Protein AF-A0A9P7DKE6-F1 (afdb_monomer_lite)

InterPro domains:
  IPR003660 HAMP domain [PF00672] (15-65)
  IPR003660 HAMP domain [PF00672] (108-159)
  IPR003660 HAMP domain [PS50885] (17-70)
  IPR003660 HAMP domain [PS50885] (110-162)
  IPR003660 HAMP domain [SM00304] (17-70)
  IPR003660 HAMP domain [SM00304] (110-162)
  IPR003661 Signal transduction histidine kinase, dimerisation/phosphoacceptor domain [PF00512] (177-206)
  IPR003661 Signal transduction histidine kinase, dimerisation/phosphoacceptor domain [cd00082] (175-207)
  IPR036097 Signal transduction histidine kinase, dimerisation/phosphoacceptor domain superfamily [SSF47384] (165-206)

Organism: NCBI:txid116603

Radius of gyration: 46.86 Å; chains: 1; bounding box: 131×23×133 Å

Structure (mmCIF, N/CA/C/O backbone):
data_AF-A0A9P7DKE6-F1
#
_entry.id   AF-A0A9P7DKE6-F1
#
loop_
_atom_site.group_PDB
_atom_site.id
_atom_site.type_symbol
_atom_site.label_atom_id
_atom_site.label_alt_id
_atom_site.label_comp_id
_atom_site.label_asym_id
_atom_site.label_entity_id
_atom_site.label_seq_id
_atom_site.pdbx_PDB_ins_code
_atom_site.Cartn_x
_atom_site.Cartn_y
_atom_site.Cartn_z
_atom_site.occupancy
_atom_site.B_iso_or_equiv
_atom_site.auth_seq_id
_atom_site.auth_comp_id
_atom_site.auth_asym_id
_atom_site.auth_atom_id
_atom_site.pdbx_PDB_model_num
ATOM 1 N N . ILE A 1 1 ? 37.441 4.833 -60.218 1.00 53.75 1 ILE A N 1
ATOM 2 C CA . ILE A 1 1 ? 38.286 4.138 -59.219 1.00 53.75 1 ILE A CA 1
ATOM 3 C C . ILE A 1 1 ? 37.715 2.730 -59.089 1.00 53.75 1 ILE A C 1
ATOM 5 O O . ILE A 1 1 ? 36.661 2.576 -58.491 1.00 53.75 1 ILE A O 1
ATOM 9 N N . GLY A 1 2 ? 38.286 1.755 -59.796 1.00 59.47 2 GLY A N 1
ATOM 10 C CA . GLY A 1 2 ? 37.852 0.351 -59.767 1.00 59.47 2 GLY A CA 1
ATOM 11 C C . GLY A 1 2 ? 38.945 -0.517 -59.146 1.00 59.47 2 GLY A C 1
ATOM 12 O O . GLY A 1 2 ? 40.118 -0.166 -59.255 1.00 59.47 2 GLY A O 1
ATOM 13 N N . GLY A 1 3 ? 38.562 -1.603 -58.475 1.00 80.69 3 GLY A N 1
ATOM 14 C CA . GLY A 1 3 ? 39.459 -2.473 -57.702 1.00 80.69 3 GLY A CA 1
ATOM 15 C C . GLY A 1 3 ? 39.207 -2.380 -56.194 1.00 80.69 3 GLY A C 1
ATOM 16 O O . GLY A 1 3 ? 38.230 -1.769 -55.773 1.00 80.69 3 GLY A O 1
ATOM 17 N N . THR A 1 4 ? 40.115 -2.929 -55.383 1.00 79.12 4 THR A N 1
ATOM 18 C CA . THR A 1 4 ? 40.021 -3.075 -53.912 1.00 79.12 4 THR A CA 1
ATOM 19 C C . THR A 1 4 ? 39.568 -1.814 -53.160 1.00 79.12 4 THR A C 1
ATOM 21 O O . THR A 1 4 ? 38.908 -1.903 -52.131 1.00 79.12 4 THR A O 1
ATOM 24 N N . TRP A 1 5 ? 39.870 -0.624 -53.684 1.00 85.69 5 TRP A N 1
ATOM 25 C CA . TRP A 1 5 ? 39.413 0.655 -53.130 1.00 85.69 5 TRP A CA 1
ATOM 26 C C . TRP A 1 5 ? 37.905 0.886 -53.247 1.00 85.69 5 TRP A C 1
ATOM 28 O O . TRP A 1 5 ? 37.307 1.475 -52.348 1.00 85.69 5 TRP A O 1
ATOM 38 N N . LYS A 1 6 ? 37.282 0.431 -54.338 1.00 86.38 6 LYS A N 1
ATOM 39 C CA . LYS A 1 6 ? 35.828 0.464 -54.497 1.00 86.38 6 LYS A CA 1
ATOM 40 C C . LYS A 1 6 ? 35.172 -0.504 -53.516 1.00 86.38 6 LYS A C 1
ATOM 42 O O . LYS A 1 6 ? 34.275 -0.086 -52.798 1.00 86.38 6 LYS A O 1
ATOM 47 N N . ASP A 1 7 ? 35.688 -1.727 -53.414 1.00 85.81 7 ASP A N 1
ATOM 48 C CA . ASP A 1 7 ? 35.156 -2.740 -52.494 1.00 85.81 7 ASP A CA 1
ATOM 49 C C . ASP A 1 7 ? 35.279 -2.297 -51.028 1.00 85.81 7 ASP A C 1
ATOM 51 O O . ASP A 1 7 ? 34.353 -2.468 -50.238 1.00 85.81 7 ASP A O 1
ATOM 55 N N . LEU A 1 8 ? 36.397 -1.662 -50.655 1.00 87.19 8 LEU A N 1
ATOM 56 C CA . LEU A 1 8 ? 36.574 -1.089 -49.319 1.00 87.19 8 LEU A CA 1
ATOM 57 C C . LEU A 1 8 ? 35.582 0.051 -49.055 1.00 87.19 8 LEU A C 1
ATOM 59 O O . LEU A 1 8 ? 34.989 0.115 -47.982 1.00 87.19 8 LEU A O 1
ATOM 63 N N . THR A 1 9 ? 35.388 0.935 -50.033 1.00 89.31 9 THR A N 1
ATOM 64 C CA . THR A 1 9 ? 34.458 2.068 -49.923 1.00 89.31 9 THR A CA 1
ATOM 65 C C . THR A 1 9 ? 33.015 1.585 -49.791 1.00 89.31 9 THR A C 1
ATOM 67 O O . THR A 1 9 ? 32.283 2.060 -48.926 1.00 89.31 9 THR A O 1
ATOM 70 N N . ASP A 1 10 ? 32.619 0.603 -50.599 1.00 90.00 10 ASP A N 1
ATOM 71 C CA . ASP A 1 10 ? 31.288 0.002 -50.556 1.00 90.00 10 ASP A CA 1
ATOM 72 C C . ASP A 1 10 ? 31.060 -0.698 -49.197 1.00 90.00 10 ASP A C 1
ATOM 74 O O . ASP A 1 10 ? 30.019 -0.498 -48.572 1.00 90.00 10 ASP A O 1
ATOM 78 N N . ASN A 1 11 ? 32.067 -1.400 -48.658 1.00 86.81 11 ASN A N 1
ATOM 79 C CA . ASN A 1 11 ? 32.007 -1.991 -47.315 1.00 86.81 11 ASN A CA 1
ATOM 80 C C . ASN A 1 11 ? 31.884 -0.945 -46.193 1.00 86.81 11 ASN A C 1
ATOM 82 O O . ASN A 1 11 ? 31.049 -1.095 -45.299 1.00 86.81 11 ASN A O 1
ATOM 86 N N . VAL A 1 12 ? 32.680 0.130 -46.231 1.00 88.81 12 VAL A N 1
ATOM 87 C CA . VAL A 1 12 ? 32.602 1.218 -45.237 1.00 88.81 12 VAL A CA 1
ATOM 88 C C . VAL A 1 12 ? 31.238 1.904 -45.289 1.00 88.81 12 VAL A C 1
ATOM 90 O O . VAL A 1 12 ? 30.648 2.165 -44.241 1.00 88.81 12 VAL A O 1
ATOM 93 N N . ASN A 1 13 ? 30.692 2.133 -46.486 1.00 89.31 13 ASN A N 1
ATOM 94 C CA . ASN A 1 13 ? 29.361 2.715 -46.655 1.00 89.31 13 ASN A CA 1
ATOM 95 C C . ASN A 1 13 ? 28.264 1.828 -46.048 1.00 89.31 13 ASN A C 1
ATOM 97 O O . ASN A 1 13 ? 27.361 2.340 -45.387 1.00 89.31 13 ASN A O 1
ATOM 101 N N . VAL A 1 14 ? 28.360 0.504 -46.212 1.00 88.38 14 VAL A N 1
ATOM 102 C CA . VAL A 1 14 ? 27.422 -0.448 -45.594 1.00 88.38 14 VAL A CA 1
ATOM 103 C C . VAL A 1 14 ? 27.520 -0.408 -44.066 1.00 88.38 14 VAL A C 1
ATOM 105 O O . VAL A 1 14 ? 26.493 -0.330 -43.392 1.00 88.38 14 VAL A O 1
ATOM 108 N N . ILE A 1 15 ? 28.732 -0.403 -43.499 1.00 85.88 15 ILE A N 1
ATOM 109 C CA . ILE A 1 15 ? 28.923 -0.313 -42.041 1.00 85.88 15 ILE A CA 1
ATOM 110 C C . ILE A 1 15 ? 28.371 1.013 -41.503 1.00 85.88 15 ILE A C 1
ATOM 112 O O . ILE A 1 15 ? 27.644 1.013 -40.511 1.00 85.88 15 ILE A O 1
ATOM 116 N N . ALA A 1 16 ? 28.651 2.134 -42.171 1.00 87.38 16 ALA A N 1
ATOM 117 C CA . ALA A 1 16 ? 28.161 3.450 -41.769 1.00 87.38 16 ALA A CA 1
ATOM 118 C C . ALA A 1 16 ? 26.625 3.536 -41.808 1.00 87.38 16 ALA A C 1
ATOM 120 O O . ALA A 1 16 ? 26.009 4.057 -40.873 1.00 87.38 16 ALA A O 1
ATOM 121 N N . ALA A 1 17 ? 25.995 2.982 -42.848 1.00 87.62 17 ALA A N 1
ATOM 122 C CA . ALA A 1 17 ? 24.540 2.905 -42.947 1.00 87.62 17 ALA A CA 1
ATOM 123 C C . ALA A 1 17 ? 23.939 2.042 -41.823 1.00 87.62 17 ALA A C 1
ATOM 125 O O . ALA A 1 17 ? 22.970 2.454 -41.180 1.00 87.62 17 ALA A O 1
ATOM 126 N N . ASN A 1 18 ? 24.553 0.891 -41.528 1.00 84.75 18 ASN A N 1
ATOM 127 C CA . ASN A 1 18 ? 24.112 -0.008 -40.461 1.00 84.75 18 ASN A CA 1
ATOM 128 C C . ASN A 1 18 ? 24.249 0.629 -39.068 1.00 84.75 18 ASN A C 1
ATOM 130 O O . ASN A 1 18 ? 23.297 0.590 -38.290 1.00 84.75 18 ASN A O 1
ATOM 134 N N . LEU A 1 19 ? 25.383 1.269 -38.761 1.00 86.06 19 LEU A N 1
ATOM 135 C CA . LEU A 1 19 ? 25.589 1.983 -37.492 1.00 86.06 19 LEU A CA 1
ATOM 136 C C . LEU A 1 19 ? 24.606 3.152 -37.337 1.00 86.06 19 LEU A C 1
ATOM 138 O O . LEU A 1 19 ? 24.036 3.345 -36.264 1.00 86.06 19 LEU A O 1
ATOM 142 N N . THR A 1 20 ? 24.348 3.898 -38.416 1.00 89.00 20 THR A N 1
ATOM 143 C CA . THR A 1 20 ? 23.378 5.004 -38.403 1.00 89.00 20 THR A CA 1
ATOM 144 C C . THR A 1 20 ? 21.969 4.505 -38.089 1.00 89.00 20 THR A C 1
ATOM 146 O O . THR A 1 20 ? 21.260 5.114 -37.283 1.00 89.00 20 THR A O 1
ATOM 149 N N . LEU A 1 21 ? 21.566 3.374 -38.677 1.00 88.00 21 LEU A N 1
ATOM 150 C CA . LEU A 1 21 ? 20.282 2.747 -38.378 1.00 88.00 21 LEU A CA 1
ATOM 151 C C . LEU A 1 21 ? 20.211 2.275 -36.918 1.00 88.00 21 LEU A C 1
ATOM 153 O O . LEU A 1 21 ? 19.234 2.574 -36.238 1.00 88.00 21 LEU A O 1
ATOM 157 N N . GLN A 1 22 ? 21.252 1.603 -36.417 1.00 88.44 22 GLN A N 1
ATOM 1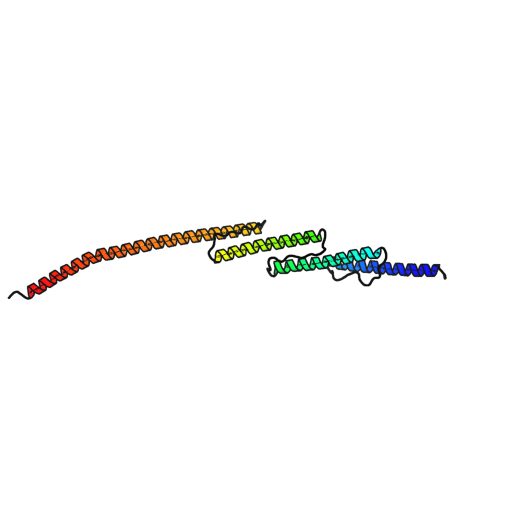58 C CA . GLN A 1 22 ? 21.324 1.128 -35.029 1.00 88.44 22 GLN A CA 1
ATOM 159 C C . GLN A 1 22 ? 21.175 2.266 -34.015 1.00 88.44 22 GLN A C 1
ATOM 161 O O . GLN A 1 22 ? 20.323 2.194 -33.127 1.00 88.44 22 GLN A O 1
ATOM 166 N N . VAL A 1 23 ? 21.955 3.339 -34.168 1.00 89.31 23 VAL A N 1
ATOM 167 C CA . VAL A 1 23 ? 21.903 4.501 -33.268 1.00 89.31 23 VAL A CA 1
ATOM 168 C C . VAL A 1 23 ? 20.539 5.186 -33.338 1.00 89.31 23 VAL A C 1
ATOM 170 O O . VAL A 1 23 ? 19.982 5.555 -32.304 1.00 89.31 23 VAL A O 1
ATOM 173 N N . ARG A 1 24 ? 19.952 5.311 -34.535 1.00 89.75 24 ARG A N 1
ATOM 174 C CA . ARG A 1 24 ? 18.610 5.884 -34.695 1.00 89.75 24 ARG A CA 1
ATOM 175 C C . ARG A 1 24 ? 17.545 5.053 -33.980 1.00 89.75 24 ARG A C 1
ATOM 177 O O . ARG A 1 24 ? 16.691 5.633 -33.316 1.00 89.75 24 ARG A O 1
ATOM 184 N N . THR A 1 25 ? 17.594 3.726 -34.077 1.00 87.69 25 THR A N 1
ATOM 185 C CA . THR A 1 25 ? 16.634 2.849 -33.387 1.00 87.69 25 THR A CA 1
ATOM 186 C C . THR A 1 25 ? 16.778 2.941 -31.870 1.00 87.69 25 THR A C 1
ATOM 188 O O . THR A 1 25 ? 15.769 3.048 -31.174 1.00 87.69 25 THR A O 1
ATOM 191 N N . ILE A 1 26 ? 18.011 2.991 -31.352 1.00 89.19 26 ILE A N 1
ATOM 192 C CA . ILE A 1 26 ? 18.262 3.236 -29.923 1.00 89.19 26 ILE A CA 1
ATOM 193 C C . ILE A 1 26 ? 17.649 4.572 -29.495 1.00 89.19 26 ILE A C 1
ATOM 195 O O . ILE A 1 26 ? 16.938 4.620 -28.496 1.00 89.19 26 ILE A O 1
ATOM 199 N N . ALA A 1 27 ? 17.872 5.642 -30.263 1.00 90.31 27 ALA A N 1
ATOM 200 C CA . ALA A 1 27 ? 17.333 6.964 -29.955 1.00 90.31 27 ALA A CA 1
ATOM 201 C C . ALA A 1 27 ? 15.795 6.986 -29.923 1.00 90.31 27 ALA A C 1
ATOM 203 O O . ALA A 1 27 ? 15.204 7.663 -29.083 1.00 90.31 27 ALA A O 1
ATOM 204 N N . VAL A 1 28 ? 15.131 6.240 -30.812 1.00 89.75 28 VAL A N 1
ATOM 205 C CA . VAL A 1 28 ? 13.667 6.098 -30.797 1.00 89.75 28 VAL A CA 1
ATOM 206 C C . VAL A 1 28 ? 13.205 5.384 -29.526 1.00 89.75 28 VAL A C 1
ATOM 208 O O . VAL A 1 28 ? 12.313 5.895 -28.851 1.00 89.75 28 VAL A O 1
ATOM 211 N N . ALA A 1 29 ? 13.832 4.260 -29.167 1.00 90.38 29 ALA A N 1
ATOM 212 C CA . ALA A 1 29 ? 13.475 3.504 -27.968 1.00 90.38 29 ALA A CA 1
ATOM 213 C C . ALA A 1 29 ? 13.690 4.327 -26.686 1.00 90.38 29 ALA A C 1
ATOM 215 O O . ALA A 1 29 ? 12.793 4.422 -25.853 1.00 90.38 29 ALA A O 1
ATOM 216 N N . THR A 1 30 ? 14.830 5.008 -26.544 1.00 90.19 30 THR A N 1
ATOM 217 C CA . THR A 1 30 ? 15.093 5.854 -25.368 1.00 90.19 30 THR A CA 1
ATOM 218 C C . THR A 1 30 ? 14.163 7.066 -25.306 1.00 90.19 30 THR A C 1
ATOM 220 O O . THR A 1 30 ? 13.715 7.436 -24.222 1.00 90.19 30 THR A O 1
ATOM 223 N N . THR A 1 31 ? 13.793 7.646 -26.454 1.00 92.56 31 THR A N 1
ATOM 224 C CA . THR A 1 31 ? 12.783 8.717 -26.520 1.00 92.56 31 THR A CA 1
ATOM 225 C C . THR A 1 31 ? 11.399 8.217 -26.102 1.00 92.56 31 THR A C 1
ATOM 227 O O . THR A 1 31 ? 10.676 8.934 -25.413 1.00 92.56 31 THR A O 1
ATOM 230 N N . ALA A 1 32 ? 11.018 7.001 -26.500 1.00 92.00 32 ALA A N 1
ATOM 231 C CA . ALA A 1 32 ? 9.757 6.385 -26.095 1.00 92.00 32 ALA A CA 1
ATOM 232 C C . ALA A 1 32 ? 9.717 6.147 -24.578 1.00 92.00 32 ALA A C 1
ATOM 234 O O . ALA A 1 32 ? 8.784 6.603 -23.915 1.00 92.00 32 ALA A O 1
ATOM 235 N N . VAL A 1 33 ? 10.786 5.574 -24.012 1.00 91.94 33 VAL A N 1
ATOM 236 C CA . VAL A 1 33 ? 10.938 5.380 -22.560 1.00 91.94 33 VAL A CA 1
ATOM 237 C C . VAL A 1 33 ? 10.847 6.706 -21.808 1.00 91.94 33 VAL A C 1
ATOM 239 O O . VAL A 1 33 ? 10.125 6.798 -20.817 1.00 91.94 33 VAL A O 1
ATOM 242 N N . ALA A 1 34 ? 11.501 7.762 -22.300 1.00 90.75 34 ALA A N 1
ATOM 243 C CA . ALA A 1 34 ? 11.426 9.096 -21.700 1.00 90.75 34 ALA A CA 1
ATOM 244 C C . ALA A 1 34 ? 10.002 9.689 -21.714 1.00 90.75 34 ALA A C 1
ATOM 246 O O . ALA A 1 34 ? 9.674 10.529 -20.880 1.00 90.75 34 ALA A O 1
ATOM 247 N N . ARG A 1 35 ? 9.144 9.245 -22.640 1.00 92.69 35 ARG A N 1
ATOM 248 C CA . ARG A 1 35 ? 7.718 9.609 -22.711 1.00 92.69 35 ARG A CA 1
ATOM 249 C C . ARG A 1 35 ? 6.807 8.642 -21.945 1.00 92.69 35 ARG A C 1
ATOM 251 O O . ARG A 1 35 ? 5.592 8.814 -21.981 1.00 92.69 35 ARG A O 1
ATOM 258 N N . GLY A 1 36 ? 7.368 7.638 -21.270 1.00 88.31 36 GLY A N 1
ATOM 259 C CA . GLY A 1 36 ? 6.619 6.606 -20.551 1.00 88.31 36 GLY A CA 1
ATOM 260 C C . GLY A 1 36 ? 6.027 5.510 -21.442 1.00 88.31 36 GLY A C 1
ATOM 261 O O . GLY A 1 36 ? 5.267 4.677 -20.948 1.00 88.31 36 GLY A O 1
ATOM 262 N N . ASP A 1 37 ? 6.366 5.480 -22.733 1.00 90.12 37 ASP A N 1
ATOM 263 C CA . ASP A 1 37 ? 5.997 4.387 -23.630 1.00 90.12 37 ASP A CA 1
ATOM 264 C C . ASP A 1 37 ? 7.041 3.268 -23.538 1.00 90.12 37 ASP A C 1
ATOM 266 O O . ASP A 1 37 ? 8.122 3.333 -24.124 1.00 90.12 37 ASP A O 1
ATOM 270 N N . LEU A 1 38 ? 6.696 2.228 -22.781 1.00 89.12 38 LEU A N 1
ATOM 271 C CA . LEU A 1 38 ? 7.541 1.054 -22.563 1.00 89.12 38 LEU A CA 1
ATOM 272 C C . LEU A 1 38 ? 7.255 -0.084 -23.559 1.00 89.12 38 LEU A C 1
ATOM 274 O O . LEU A 1 38 ? 7.754 -1.193 -23.383 1.00 89.12 38 LEU A O 1
ATOM 278 N N . THR A 1 39 ? 6.433 0.157 -24.588 1.00 86.31 39 THR A N 1
ATOM 279 C CA . THR A 1 39 ? 6.128 -0.851 -25.622 1.00 86.31 39 THR A CA 1
ATOM 280 C C . THR A 1 39 ? 7.218 -0.948 -26.689 1.00 86.31 39 THR A C 1
ATOM 282 O O . THR A 1 39 ? 7.302 -1.942 -27.409 1.00 86.31 39 THR A O 1
ATOM 285 N N . GLN A 1 40 ? 8.071 0.073 -26.786 1.00 82.88 40 GLN A N 1
ATOM 286 C CA . GLN A 1 40 ? 9.104 0.187 -27.808 1.00 82.88 40 GLN A CA 1
ATOM 287 C C . GLN A 1 40 ? 10.400 -0.491 -27.356 1.00 82.88 40 GLN A C 1
ATOM 289 O O . GLN A 1 40 ? 11.185 0.094 -26.615 1.00 82.88 40 GLN A O 1
ATOM 294 N N . GLN A 1 41 ? 10.650 -1.708 -27.836 1.00 82.44 41 GLN A N 1
ATOM 295 C CA . GLN A 1 41 ? 11.945 -2.380 -27.692 1.00 82.44 41 GLN A CA 1
ATOM 296 C C . GLN A 1 41 ? 12.804 -2.198 -28.945 1.00 82.44 41 GLN A C 1
ATOM 298 O O . GLN A 1 41 ? 12.293 -2.083 -30.062 1.00 82.44 41 GLN A O 1
ATOM 303 N N . ILE A 1 42 ? 14.126 -2.231 -28.774 1.00 81.25 42 ILE A N 1
ATOM 304 C CA . ILE A 1 42 ? 15.067 -2.220 -29.894 1.00 81.25 42 ILE A CA 1
ATOM 305 C C . ILE A 1 42 ? 15.004 -3.599 -30.554 1.00 81.25 42 ILE A C 1
ATOM 307 O O . ILE A 1 42 ? 15.636 -4.555 -30.105 1.00 81.25 42 ILE A O 1
ATOM 311 N N . THR A 1 43 ? 14.204 -3.698 -31.612 1.00 75.50 43 THR A N 1
ATOM 312 C CA . THR A 1 43 ? 13.981 -4.918 -32.394 1.00 75.50 43 THR A CA 1
ATOM 313 C C . THR A 1 43 ? 14.248 -4.649 -33.875 1.00 75.50 43 THR A C 1
ATOM 315 O O . THR A 1 43 ? 14.213 -3.507 -34.332 1.00 75.50 43 THR A O 1
ATOM 318 N N . GLY A 1 44 ? 14.568 -5.695 -34.642 1.00 67.56 44 GLY A N 1
ATOM 319 C CA . GLY A 1 44 ? 14.697 -5.588 -36.102 1.00 67.56 44 GLY A CA 1
ATOM 320 C C . GLY A 1 44 ? 15.972 -4.912 -36.615 1.00 67.56 44 GLY A C 1
ATOM 321 O O . GLY A 1 44 ? 16.054 -4.606 -37.802 1.00 67.56 44 GLY A O 1
ATOM 322 N N . VAL A 1 45 ? 16.980 -4.705 -35.763 1.00 72.56 45 VAL A N 1
ATOM 323 C CA . VAL A 1 45 ? 18.300 -4.236 -36.195 1.00 72.56 45 VAL A CA 1
ATOM 324 C C . VAL A 1 45 ? 19.339 -5.317 -35.934 1.00 72.56 45 VAL A C 1
ATOM 326 O O . VAL A 1 45 ? 19.459 -5.809 -34.815 1.00 72.56 45 VAL A O 1
ATOM 329 N N . SER A 1 46 ? 20.103 -5.681 -36.966 1.00 72.25 46 SER A N 1
ATOM 330 C CA . SER A 1 46 ? 21.238 -6.593 -36.818 1.00 72.25 46 SER A CA 1
ATOM 331 C C . SER A 1 46 ? 22.352 -5.868 -36.069 1.00 72.25 46 SER A C 1
ATOM 333 O O . SER A 1 46 ? 23.105 -5.097 -36.664 1.00 72.25 46 SER A O 1
ATOM 335 N N . VAL A 1 47 ? 22.423 -6.069 -34.756 1.00 74.00 47 VAL A N 1
ATOM 336 C CA . VAL A 1 47 ? 23.509 -5.577 -33.904 1.00 74.00 47 VAL A CA 1
ATOM 337 C C . VAL A 1 47 ? 24.568 -6.655 -33.721 1.00 74.00 47 VAL A C 1
ATOM 339 O O . VAL A 1 47 ? 24.272 -7.827 -33.505 1.00 74.00 47 VAL A O 1
ATOM 342 N N . SER A 1 48 ? 25.830 -6.264 -33.846 1.00 72.25 48 SER A N 1
ATOM 343 C CA . SER A 1 48 ? 26.991 -7.138 -33.683 1.00 72.25 48 SER A CA 1
ATOM 344 C C . SER A 1 48 ? 28.160 -6.318 -33.146 1.00 72.25 48 SER A C 1
ATOM 346 O O . SER A 1 48 ? 28.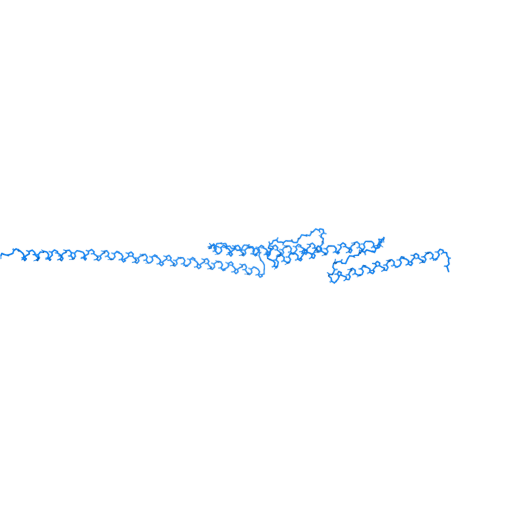179 -5.095 -33.292 1.00 72.25 48 SER A O 1
ATOM 348 N N . GLY A 1 49 ? 29.126 -6.981 -32.510 1.00 79.62 49 GLY A N 1
ATOM 349 C CA . GLY A 1 49 ? 30.253 -6.301 -31.871 1.00 79.62 49 GLY A CA 1
ATOM 350 C C . GLY A 1 49 ? 29.807 -5.410 -30.708 1.00 79.62 49 GLY A C 1
ATOM 351 O O . GLY A 1 49 ? 28.926 -5.781 -29.932 1.00 79.62 49 GLY A O 1
ATOM 352 N N . GLU A 1 50 ? 30.404 -4.225 -30.594 1.00 80.12 50 GLU A N 1
ATOM 353 C CA . GLU A 1 50 ? 30.215 -3.319 -29.450 1.00 80.12 50 GLU A CA 1
ATOM 354 C C . GLU A 1 50 ? 28.777 -2.807 -29.293 1.00 80.12 50 GLU A C 1
ATOM 356 O O . GLU A 1 50 ? 28.349 -2.523 -28.178 1.00 80.12 50 GLU A O 1
ATOM 361 N N . MET A 1 51 ? 27.994 -2.758 -30.375 1.00 84.19 51 MET A N 1
ATOM 362 C CA . MET A 1 51 ? 26.611 -2.265 -30.343 1.00 84.19 51 MET A CA 1
ATOM 363 C C . MET A 1 51 ? 25.614 -3.258 -29.736 1.00 84.19 51 MET A C 1
ATOM 365 O O . MET A 1 51 ? 24.517 -2.862 -29.346 1.00 84.19 51 MET A O 1
ATOM 369 N N . LEU A 1 52 ? 25.983 -4.537 -29.607 1.00 85.50 52 LEU A N 1
ATOM 370 C CA . LEU A 1 52 ? 25.112 -5.546 -29.003 1.00 85.50 52 LEU A CA 1
ATOM 371 C C . LEU A 1 52 ? 24.904 -5.299 -27.500 1.00 85.50 52 LEU A C 1
ATOM 373 O O . LEU A 1 52 ? 23.794 -5.454 -26.997 1.00 85.50 52 LEU A O 1
ATOM 377 N N . SER A 1 53 ? 25.954 -4.877 -26.791 1.00 87.06 53 SER A N 1
ATOM 378 C CA . SER A 1 53 ? 25.902 -4.665 -25.339 1.00 87.06 53 SER A CA 1
ATOM 379 C C . SER A 1 53 ? 24.950 -3.522 -24.929 1.00 87.06 53 SER A C 1
ATOM 381 O O . SER A 1 53 ? 24.059 -3.771 -24.110 1.00 87.06 53 SER A O 1
ATOM 383 N N . PRO A 1 54 ? 25.018 -2.310 -25.525 1.00 87.81 54 PRO A N 1
ATOM 384 C CA . PRO A 1 54 ? 24.061 -1.241 -25.243 1.00 87.81 54 PRO A CA 1
ATOM 385 C C . PRO A 1 54 ? 22.619 -1.607 -25.597 1.00 87.81 54 PRO A C 1
ATOM 387 O O . PRO A 1 54 ? 21.714 -1.295 -24.830 1.00 87.81 54 PRO A O 1
ATOM 390 N N . VAL A 1 55 ? 22.392 -2.290 -26.727 1.00 88.44 55 VAL A N 1
ATOM 391 C CA . VAL A 1 55 ? 21.041 -2.716 -27.125 1.00 88.44 55 VAL A CA 1
ATOM 392 C C . VAL A 1 55 ? 20.444 -3.685 -26.111 1.00 88.44 55 VAL A C 1
ATOM 394 O O . VAL A 1 55 ? 19.313 -3.475 -25.677 1.00 88.44 55 VAL A O 1
ATOM 397 N N . ASN A 1 56 ? 21.206 -4.699 -25.693 1.00 88.88 56 ASN A N 1
ATOM 398 C CA . ASN A 1 56 ? 20.749 -5.647 -24.680 1.00 88.88 56 ASN A CA 1
ATOM 399 C C . ASN A 1 56 ? 20.490 -4.942 -23.346 1.00 88.88 56 ASN A C 1
ATOM 401 O O . ASN A 1 56 ? 19.408 -5.080 -22.792 1.00 88.88 56 ASN A O 1
ATOM 405 N N . THR A 1 57 ? 21.419 -4.095 -22.895 1.00 89.19 57 THR A N 1
ATOM 406 C CA . THR A 1 57 ? 21.272 -3.346 -21.635 1.00 89.19 57 THR A CA 1
ATOM 407 C C . THR A 1 57 ? 20.015 -2.470 -21.632 1.00 89.19 57 THR A C 1
ATOM 409 O O . THR A 1 57 ? 19.278 -2.439 -20.648 1.00 89.19 57 THR A O 1
ATOM 412 N N . ILE A 1 58 ? 19.738 -1.767 -22.735 1.00 89.88 58 ILE A N 1
ATOM 413 C CA . ILE A 1 58 ? 18.542 -0.923 -22.856 1.00 89.88 58 ILE A CA 1
ATOM 414 C C . ILE A 1 58 ? 17.273 -1.779 -22.905 1.00 89.88 58 ILE A C 1
ATOM 416 O O . ILE A 1 58 ? 16.300 -1.446 -22.234 1.00 89.88 58 ILE A O 1
ATOM 420 N N . ASN A 1 59 ? 17.265 -2.881 -23.658 1.00 90.31 59 ASN A N 1
ATOM 421 C CA . ASN A 1 59 ? 16.110 -3.777 -23.720 1.00 90.31 59 ASN A CA 1
ATOM 422 C C . ASN A 1 59 ? 15.806 -4.423 -22.359 1.00 90.31 59 ASN A C 1
ATOM 424 O O . ASN A 1 59 ? 14.639 -4.477 -21.966 1.00 90.31 59 ASN A O 1
ATOM 428 N N . ASP A 1 60 ? 16.834 -4.837 -21.618 1.00 89.38 60 ASP A N 1
ATOM 429 C CA . ASP A 1 60 ? 16.699 -5.384 -20.265 1.00 89.38 60 ASP A CA 1
ATOM 430 C C . ASP A 1 60 ? 16.156 -4.324 -19.295 1.00 89.38 60 ASP A C 1
ATOM 432 O O . ASP A 1 60 ? 15.226 -4.596 -18.532 1.00 89.38 60 ASP A O 1
ATOM 436 N N . MET A 1 61 ? 16.653 -3.082 -19.379 1.00 90.00 61 MET A N 1
ATOM 437 C CA . MET A 1 61 ? 16.120 -1.950 -18.611 1.00 90.00 61 MET A CA 1
ATOM 438 C C . MET A 1 61 ? 14.635 -1.704 -18.925 1.00 90.00 61 MET A C 1
ATOM 440 O O . MET A 1 61 ? 13.834 -1.527 -18.008 1.00 90.00 61 MET A O 1
ATOM 444 N N . ILE A 1 62 ? 14.240 -1.719 -20.203 1.00 90.69 62 ILE A N 1
ATOM 445 C CA . ILE A 1 62 ? 12.837 -1.549 -20.615 1.00 90.69 62 ILE A CA 1
ATOM 446 C C . ILE A 1 62 ? 11.973 -2.679 -20.051 1.00 90.69 62 ILE A C 1
ATOM 448 O O . ILE A 1 62 ? 10.909 -2.414 -19.493 1.00 90.69 62 ILE A O 1
ATOM 452 N N . ALA A 1 63 ? 12.433 -3.929 -20.133 1.00 88.56 63 ALA A N 1
ATOM 453 C CA . ALA A 1 63 ? 11.707 -5.074 -19.593 1.00 88.56 63 ALA A CA 1
ATOM 454 C C . ALA A 1 63 ? 11.489 -4.957 -18.072 1.00 88.56 63 ALA A C 1
ATOM 456 O O . ALA A 1 63 ? 10.375 -5.180 -17.590 1.00 88.56 63 ALA A O 1
ATOM 457 N N . GLN A 1 64 ? 12.513 -4.539 -17.321 1.00 87.81 64 GLN A N 1
ATOM 458 C CA . GLN A 1 64 ? 12.398 -4.287 -15.881 1.00 87.81 64 GLN A CA 1
ATOM 459 C C . GLN A 1 64 ? 11.392 -3.170 -15.570 1.00 87.81 64 GLN A C 1
ATOM 461 O O . GLN A 1 64 ? 10.547 -3.336 -14.686 1.00 87.81 64 GLN A O 1
ATOM 466 N N . LEU A 1 65 ? 11.424 -2.065 -16.325 1.00 88.62 65 LEU A N 1
ATOM 467 C CA . LEU A 1 65 ? 10.474 -0.958 -16.177 1.00 88.62 65 LEU A CA 1
ATOM 468 C C . LEU A 1 65 ? 9.026 -1.392 -16.436 1.00 88.62 65 LEU A C 1
ATOM 470 O O . LEU A 1 65 ? 8.124 -0.952 -15.723 1.00 88.62 65 LEU A O 1
ATOM 474 N N . VAL A 1 66 ? 8.788 -2.263 -17.424 1.00 89.12 66 VAL A N 1
ATOM 475 C CA . VAL A 1 66 ? 7.445 -2.793 -17.724 1.00 89.12 66 VAL A CA 1
ATOM 476 C C . VAL A 1 66 ? 6.895 -3.586 -16.540 1.00 89.12 66 VAL A C 1
ATOM 478 O O . VAL A 1 66 ? 5.748 -3.370 -16.141 1.00 89.12 66 VAL A O 1
ATOM 481 N N . ILE A 1 67 ? 7.706 -4.483 -15.970 1.00 87.00 67 ILE A N 1
ATOM 482 C CA . ILE A 1 67 ? 7.317 -5.301 -14.812 1.00 87.00 67 ILE A CA 1
ATOM 483 C C . ILE A 1 67 ? 7.028 -4.394 -13.615 1.00 87.00 67 ILE A C 1
ATOM 485 O O . ILE A 1 67 ? 5.942 -4.460 -13.043 1.00 87.00 67 ILE A O 1
ATOM 489 N N . PHE A 1 68 ? 7.950 -3.487 -13.294 1.00 86.75 68 PHE A N 1
ATOM 490 C CA . PHE A 1 68 ? 7.787 -2.540 -12.195 1.00 86.75 68 PHE A CA 1
ATOM 491 C C . PHE A 1 68 ? 6.513 -1.694 -12.341 1.00 86.75 68 PHE A C 1
ATOM 493 O O . PHE A 1 68 ? 5.702 -1.614 -11.419 1.00 86.75 68 PHE A O 1
ATOM 500 N N . ALA A 1 69 ? 6.288 -1.105 -13.519 1.00 88.69 69 ALA A N 1
ATOM 501 C CA . ALA A 1 69 ? 5.115 -0.277 -13.771 1.00 88.69 69 ALA A CA 1
ATOM 502 C C . ALA A 1 69 ? 3.808 -1.070 -13.635 1.00 88.69 69 ALA A C 1
ATOM 504 O O . ALA A 1 69 ? 2.805 -0.523 -13.173 1.00 88.69 69 ALA A O 1
ATOM 505 N N . LYS A 1 70 ? 3.796 -2.344 -14.041 1.00 89.44 70 LYS A N 1
ATOM 506 C CA . LYS A 1 70 ? 2.639 -3.228 -13.870 1.00 89.44 70 LYS A CA 1
ATOM 507 C C . LYS A 1 70 ? 2.352 -3.484 -12.390 1.00 89.44 70 LYS A C 1
ATOM 509 O O . LYS A 1 70 ? 1.209 -3.313 -11.972 1.00 89.44 70 LYS A O 1
ATOM 514 N N . GLU A 1 71 ? 3.370 -3.833 -11.610 1.00 89.25 71 GLU A N 1
ATOM 515 C CA . GLU A 1 71 ? 3.216 -4.162 -10.190 1.00 89.25 71 GLU A CA 1
ATOM 516 C C . GLU A 1 71 ? 2.822 -2.949 -9.342 1.00 89.25 71 GLU A C 1
ATOM 518 O O . GLU A 1 71 ? 1.895 -3.031 -8.538 1.00 89.25 71 GLU A O 1
ATOM 523 N N . VAL A 1 72 ? 3.435 -1.784 -9.571 1.00 88.69 72 VAL A N 1
ATOM 524 C CA . VAL A 1 72 ? 3.048 -0.551 -8.865 1.00 88.69 72 VAL A CA 1
ATOM 525 C C . VAL A 1 72 ? 1.611 -0.155 -9.198 1.00 88.69 72 VAL A C 1
ATOM 527 O O . VAL A 1 72 ? 0.848 0.184 -8.294 1.00 88.69 72 VAL A O 1
ATOM 530 N N . LYS A 1 73 ? 1.203 -0.245 -10.473 1.00 88.94 73 LYS A N 1
ATOM 531 C CA . LYS A 1 73 ? -0.191 0.016 -10.868 1.00 88.94 73 LYS A CA 1
ATOM 532 C C . LYS A 1 73 ? -1.160 -0.956 -10.199 1.00 88.94 73 LYS A C 1
ATOM 534 O O . LYS A 1 73 ? -2.211 -0.524 -9.736 1.00 88.94 73 LYS A O 1
ATOM 539 N N . LYS A 1 74 ? -0.798 -2.238 -10.119 1.00 90.81 74 LYS A N 1
ATOM 540 C CA . LYS A 1 74 ? -1.595 -3.266 -9.447 1.00 90.81 74 LYS A CA 1
ATOM 541 C C . LYS A 1 74 ? -1.795 -2.934 -7.968 1.00 90.81 74 LYS A C 1
ATOM 543 O O . LYS A 1 74 ? -2.935 -2.855 -7.527 1.00 90.81 74 LYS A O 1
ATOM 548 N N . VAL A 1 75 ? -0.720 -2.679 -7.217 1.00 90.75 75 VAL A N 1
ATOM 549 C CA . VAL A 1 75 ? -0.818 -2.353 -5.782 1.00 90.75 75 VAL A CA 1
ATOM 550 C C . VAL A 1 75 ? -1.612 -1.069 -5.558 1.00 90.75 75 VAL A C 1
ATOM 552 O O . VAL A 1 75 ? -2.494 -1.040 -4.703 1.00 90.75 75 VAL A O 1
ATOM 555 N N . ALA A 1 76 ? -1.346 -0.023 -6.345 1.00 88.06 76 ALA A N 1
ATOM 556 C CA . ALA A 1 76 ? -2.062 1.245 -6.230 1.00 88.06 76 ALA A CA 1
ATOM 557 C C . ALA A 1 76 ? -3.570 1.083 -6.487 1.00 88.06 76 ALA A C 1
ATOM 559 O O . ALA A 1 76 ? -4.386 1.668 -5.775 1.00 88.06 76 ALA A O 1
ATOM 560 N N . PHE A 1 77 ? -3.947 0.270 -7.475 1.00 88.44 77 PHE A N 1
ATOM 561 C CA . PHE A 1 77 ? -5.347 0.010 -7.789 1.00 88.44 77 PHE A CA 1
ATOM 562 C C . PHE A 1 77 ? -6.015 -0.882 -6.737 1.00 88.44 77 PHE A C 1
ATOM 564 O O . PHE A 1 77 ? -7.037 -0.505 -6.172 1.00 88.44 77 PHE A O 1
ATOM 571 N N . GLU A 1 78 ? -5.431 -2.035 -6.420 1.00 89.88 78 GLU A N 1
ATOM 572 C CA . GLU A 1 78 ? -6.056 -3.007 -5.522 1.00 89.88 78 GLU A CA 1
ATOM 573 C C . GLU A 1 78 ? -6.131 -2.486 -4.078 1.00 89.88 78 GLU A C 1
ATOM 575 O O . GLU A 1 78 ? -7.198 -2.526 -3.469 1.00 89.88 78 GLU A O 1
ATOM 580 N N . VAL A 1 79 ? -5.041 -1.929 -3.537 1.00 87.56 79 VAL A N 1
ATOM 581 C CA . VAL A 1 79 ? -5.015 -1.421 -2.153 1.00 87.56 79 VAL A CA 1
ATOM 582 C C . VAL A 1 79 ? -5.689 -0.055 -2.053 1.00 87.56 79 VAL A C 1
ATOM 584 O O . VAL A 1 79 ? -6.456 0.182 -1.123 1.00 87.56 79 VAL A O 1
ATOM 587 N N . GLY A 1 80 ? -5.407 0.845 -2.999 1.00 81.88 80 GLY A N 1
ATOM 588 C CA . GLY A 1 80 ? -5.860 2.235 -2.934 1.00 81.88 80 GLY A CA 1
ATOM 589 C C . GLY A 1 80 ? -7.271 2.473 -3.470 1.00 81.88 80 GLY A C 1
ATOM 590 O O . GLY A 1 80 ? -7.964 3.345 -2.958 1.00 81.88 80 GLY A O 1
ATOM 591 N N . THR A 1 81 ? -7.706 1.722 -4.488 1.00 83.44 81 THR A N 1
ATOM 592 C CA . THR A 1 81 ? -9.006 1.941 -5.154 1.00 83.44 81 THR A CA 1
ATOM 593 C C . THR A 1 81 ? -10.026 0.862 -4.804 1.00 83.44 81 THR A C 1
ATOM 595 O O . THR A 1 81 ? -11.145 1.187 -4.421 1.00 83.44 81 THR A O 1
ATOM 598 N N . GLU A 1 82 ? -9.664 -0.419 -4.909 1.00 86.81 82 GLU A N 1
ATOM 599 C CA . GLU A 1 82 ? -10.590 -1.522 -4.606 1.00 86.81 82 GLU A CA 1
ATOM 600 C C . GLU A 1 82 ? -10.686 -1.839 -3.107 1.00 86.81 82 GLU A C 1
ATOM 602 O O . GLU A 1 82 ? -11.576 -2.579 -2.690 1.00 86.81 82 GLU A O 1
ATOM 607 N N . GLY A 1 83 ? -9.765 -1.318 -2.291 1.00 81.50 83 GLY A N 1
ATOM 608 C CA . GLY A 1 83 ? -9.703 -1.613 -0.859 1.00 81.50 83 GLY A CA 1
ATOM 609 C C . GLY A 1 83 ? -9.341 -3.071 -0.551 1.00 81.50 83 GLY A C 1
ATOM 610 O O . GLY A 1 83 ? -9.597 -3.553 0.554 1.00 81.50 83 GLY A O 1
ATOM 611 N N . LYS A 1 84 ? -8.741 -3.797 -1.503 1.00 85.75 84 LYS A N 1
ATOM 612 C CA . LYS A 1 84 ? -8.197 -5.143 -1.290 1.00 85.75 84 LYS A CA 1
ATOM 613 C C . LYS A 1 84 ? -6.913 -5.043 -0.474 1.00 85.75 84 LYS A C 1
ATOM 615 O O . LYS A 1 84 ? -5.804 -4.932 -0.994 1.00 85.75 84 LYS A O 1
ATOM 620 N N . LEU A 1 85 ? -7.083 -5.068 0.842 1.00 84.94 85 LEU A N 1
ATOM 621 C CA . LEU A 1 85 ? -5.985 -4.954 1.793 1.00 84.94 85 LEU A CA 1
ATOM 622 C C . LEU A 1 85 ? -5.109 -6.218 1.795 1.00 84.94 85 LEU A C 1
ATOM 624 O O . LEU A 1 85 ? -5.615 -7.338 1.880 1.00 84.94 85 LEU A O 1
ATOM 628 N N . GLY A 1 86 ? -3.789 -6.031 1.798 1.00 82.94 86 GLY A N 1
ATOM 629 C CA . GLY A 1 86 ? -2.787 -7.103 1.871 1.00 82.94 86 GLY A CA 1
ATOM 630 C C . GLY A 1 86 ? -2.132 -7.464 0.541 1.00 82.94 86 GLY A C 1
ATOM 631 O O . GLY A 1 86 ? -1.280 -8.347 0.514 1.00 82.94 86 GLY A O 1
ATOM 632 N N . VAL A 1 87 ? -2.497 -6.784 -0.545 1.00 87.25 87 VAL A N 1
ATOM 633 C CA . VAL A 1 87 ? -1.845 -6.954 -1.846 1.00 87.25 87 VAL A CA 1
ATOM 634 C C . VAL A 1 87 ? -0.472 -6.296 -1.816 1.00 87.25 87 VAL A C 1
ATOM 636 O O . VAL A 1 87 ? -0.311 -5.167 -1.350 1.00 87.25 87 VAL A O 1
ATOM 639 N N . GLN A 1 88 ? 0.519 -7.014 -2.333 1.00 86.50 88 GLN A N 1
ATOM 640 C CA . GLN A 1 88 ? 1.893 -6.552 -2.461 1.00 86.50 88 GLN A CA 1
ATOM 641 C C . GLN A 1 88 ? 2.364 -6.733 -3.904 1.00 86.50 88 GLN A C 1
ATOM 643 O O . GLN A 1 88 ? 1.882 -7.608 -4.627 1.00 86.50 88 GLN A O 1
ATOM 648 N N . ALA A 1 89 ? 3.285 -5.870 -4.313 1.00 86.19 89 ALA A N 1
ATOM 649 C CA . ALA A 1 89 ? 3.988 -5.958 -5.578 1.00 86.19 89 ALA A CA 1
ATOM 650 C C . ALA A 1 89 ? 4.968 -7.126 -5.505 1.00 86.19 89 ALA A C 1
ATOM 652 O O . ALA A 1 89 ? 5.777 -7.208 -4.573 1.00 86.19 89 ALA A O 1
ATOM 653 N N . GLU A 1 90 ? 4.918 -8.001 -6.503 1.00 84.25 90 GLU A N 1
ATOM 654 C CA . GLU A 1 90 ? 5.858 -9.106 -6.633 1.00 84.25 90 GLU A CA 1
ATOM 655 C C . GLU A 1 90 ? 6.850 -8.786 -7.744 1.00 84.25 90 GLU A C 1
ATOM 657 O O . GLU A 1 90 ? 6.502 -8.715 -8.920 1.00 84.25 90 GLU A O 1
ATOM 662 N N . VAL A 1 91 ? 8.109 -8.580 -7.375 1.00 74.19 91 VAL A N 1
ATOM 663 C CA . VAL A 1 91 ? 9.162 -8.235 -8.331 1.00 74.19 91 VAL A CA 1
ATOM 664 C C . VAL A 1 91 ? 10.233 -9.309 -8.350 1.00 74.19 91 VAL A C 1
ATOM 666 O O . VAL A 1 91 ? 10.992 -9.478 -7.400 1.00 74.19 91 VAL A O 1
ATOM 669 N N . GLY A 1 92 ? 10.300 -10.028 -9.470 1.00 71.50 92 GLY A N 1
ATOM 670 C CA . GLY A 1 92 ? 11.398 -10.930 -9.799 1.00 71.50 92 GLY A CA 1
ATOM 671 C C . GLY A 1 92 ? 12.485 -10.202 -10.591 1.00 71.50 92 GLY A C 1
ATOM 672 O O . GLY A 1 92 ? 12.183 -9.465 -11.527 1.00 71.50 92 GLY A O 1
ATOM 673 N N . ASN A 1 93 ? 13.752 -10.440 -10.240 1.00 71.56 93 ASN A N 1
ATOM 674 C CA . ASN A 1 93 ? 14.947 -9.969 -10.963 1.00 71.56 93 ASN A CA 1
ATOM 675 C C . ASN A 1 93 ? 15.141 -8.444 -11.055 1.00 71.56 93 ASN A C 1
ATOM 677 O O . ASN A 1 93 ? 15.836 -7.958 -11.948 1.00 71.56 93 ASN A O 1
ATOM 681 N N . ILE A 1 94 ? 14.572 -7.688 -10.120 1.00 77.88 94 ILE A N 1
ATOM 682 C CA . ILE A 1 94 ? 14.781 -6.244 -10.012 1.00 77.88 94 ILE A CA 1
ATOM 683 C C . ILE A 1 94 ? 15.862 -5.963 -8.959 1.00 77.88 94 ILE A C 1
ATOM 685 O O . ILE A 1 94 ? 15.823 -6.532 -7.872 1.00 77.88 94 ILE A O 1
ATOM 689 N N . GLN A 1 95 ? 16.826 -5.095 -9.279 1.00 81.56 95 GLN A N 1
ATOM 690 C CA . GLN A 1 95 ? 17.962 -4.758 -8.411 1.00 81.56 95 GLN A CA 1
ATOM 691 C C . GLN A 1 95 ? 18.102 -3.241 -8.218 1.00 81.56 95 GLN A C 1
ATOM 693 O O . GLN A 1 95 ? 17.587 -2.446 -9.009 1.00 81.56 95 GLN A O 1
ATOM 698 N N . GLY A 1 96 ? 18.829 -2.841 -7.171 1.00 86.81 96 GLY A N 1
ATOM 699 C CA . GLY A 1 96 ? 19.138 -1.440 -6.874 1.00 86.81 96 GLY A CA 1
ATOM 700 C C . GLY A 1 96 ? 17.899 -0.620 -6.508 1.00 86.81 96 GLY A C 1
ATOM 701 O O . GLY A 1 96 ? 16.992 -1.116 -5.841 1.00 86.81 96 GLY A O 1
ATOM 702 N N . ILE A 1 97 ? 17.839 0.628 -6.986 1.00 86.19 97 ILE A N 1
ATOM 703 C CA . ILE A 1 97 ? 16.772 1.596 -6.658 1.00 86.19 97 ILE A CA 1
ATOM 704 C C . ILE A 1 97 ? 15.372 1.029 -6.930 1.00 86.19 97 ILE A C 1
ATOM 706 O O . ILE A 1 97 ? 14.431 1.277 -6.182 1.00 86.19 97 ILE A O 1
ATOM 710 N N . TRP A 1 98 ? 15.215 0.226 -7.979 1.00 83.75 98 TRP A N 1
ATOM 711 C CA . TRP A 1 98 ? 13.928 -0.374 -8.315 1.00 83.75 98 TRP A CA 1
ATOM 712 C C . TRP A 1 98 ? 13.440 -1.371 -7.257 1.00 83.75 98 TRP A C 1
ATOM 714 O O . TRP A 1 98 ? 12.244 -1.434 -6.954 1.00 83.75 98 TRP A O 1
ATOM 724 N N . GLN A 1 99 ? 14.364 -2.129 -6.666 1.00 86.38 99 GLN A N 1
ATOM 725 C CA . GLN A 1 99 ? 14.059 -3.028 -5.560 1.00 86.38 99 GLN A CA 1
ATOM 726 C C . GLN A 1 99 ? 13.689 -2.217 -4.316 1.00 86.38 99 GLN A C 1
ATOM 728 O O . GLN A 1 99 ? 12.682 -2.513 -3.679 1.00 86.38 99 GLN A O 1
ATOM 733 N N . GLU A 1 100 ? 14.453 -1.164 -4.012 1.00 89.06 100 GLU A N 1
ATOM 734 C CA . GLU A 1 100 ? 14.186 -0.267 -2.882 1.00 89.06 100 GLU A CA 1
ATOM 735 C C . GLU A 1 100 ? 12.792 0.356 -2.967 1.00 89.06 100 GLU A C 1
ATOM 737 O O . GLU A 1 100 ? 12.009 0.218 -2.028 1.00 89.06 100 GLU A O 1
ATOM 742 N N . ILE A 1 101 ? 12.433 0.951 -4.111 1.00 88.12 101 ILE A N 1
ATOM 743 C CA . ILE A 1 101 ? 11.109 1.556 -4.305 1.00 88.12 101 ILE A CA 1
ATOM 744 C C . ILE A 1 101 ? 10.010 0.504 -4.150 1.00 88.12 101 ILE A C 1
ATOM 746 O O . ILE A 1 101 ? 9.000 0.765 -3.495 1.00 88.12 101 ILE A O 1
ATOM 750 N N . THR A 1 102 ? 10.197 -0.697 -4.702 1.00 87.31 102 THR A N 1
ATOM 751 C CA . THR A 1 102 ? 9.180 -1.749 -4.578 1.00 87.31 102 THR A CA 1
ATOM 752 C C . THR A 1 102 ? 9.007 -2.205 -3.128 1.00 87.31 102 THR A C 1
ATOM 754 O O . THR A 1 102 ? 7.880 -2.362 -2.658 1.00 87.31 102 THR A O 1
ATOM 757 N N . MET A 1 103 ? 10.103 -2.345 -2.378 1.00 89.19 103 MET A N 1
ATOM 758 C CA . MET A 1 103 ? 10.046 -2.641 -0.944 1.00 89.19 103 MET A CA 1
ATOM 759 C C . MET A 1 103 ? 9.367 -1.516 -0.158 1.00 89.19 103 MET A C 1
ATOM 761 O O . MET A 1 103 ? 8.559 -1.798 0.729 1.00 89.19 103 MET A O 1
ATOM 765 N N . SER A 1 104 ? 9.637 -0.250 -0.487 1.00 89.62 104 SER A N 1
ATOM 766 C CA . SER A 1 104 ? 8.965 0.893 0.138 1.00 89.62 104 SER A CA 1
ATOM 767 C C . SER A 1 104 ? 7.459 0.892 -0.136 1.00 89.62 104 SER A C 1
ATOM 769 O O . SER A 1 104 ? 6.678 1.073 0.797 1.00 89.62 104 SER A O 1
ATOM 771 N N . VAL A 1 105 ? 7.034 0.619 -1.376 1.00 89.88 105 VAL A N 1
ATOM 772 C CA . VAL A 1 105 ? 5.610 0.482 -1.737 1.00 89.88 105 VAL A CA 1
ATOM 773 C C . VAL A 1 105 ? 4.962 -0.669 -0.966 1.00 89.88 105 VAL A C 1
ATOM 775 O O . VAL A 1 105 ? 3.894 -0.489 -0.386 1.00 89.88 105 VAL A O 1
ATOM 778 N N . ASN A 1 106 ? 5.623 -1.824 -0.877 1.00 90.12 106 ASN A N 1
ATOM 779 C CA . ASN A 1 106 ? 5.115 -2.973 -0.123 1.00 90.12 106 ASN A CA 1
ATOM 780 C C . ASN A 1 106 ? 5.015 -2.704 1.379 1.00 90.12 106 ASN A C 1
ATOM 782 O O . ASN A 1 106 ? 4.047 -3.123 2.015 1.00 90.12 106 ASN A O 1
ATOM 786 N N . THR A 1 107 ? 5.987 -1.983 1.939 1.00 90.44 107 THR A N 1
ATOM 787 C CA . THR A 1 107 ? 5.977 -1.561 3.345 1.00 90.44 107 THR A CA 1
ATOM 788 C C . THR A 1 107 ? 4.816 -0.605 3.602 1.00 90.44 107 THR A C 1
ATOM 790 O O . THR A 1 107 ? 4.057 -0.793 4.548 1.00 90.44 107 THR A O 1
ATOM 793 N N . MET A 1 108 ? 4.614 0.379 2.723 1.00 89.69 108 MET A N 1
ATOM 794 C CA . MET A 1 108 ? 3.494 1.316 2.806 1.00 89.69 108 MET A CA 1
ATOM 795 C C . MET A 1 108 ? 2.142 0.594 2.717 1.00 89.69 108 MET A C 1
ATOM 797 O O . MET A 1 108 ? 1.290 0.784 3.583 1.00 89.69 108 MET A O 1
ATOM 801 N N . ALA A 1 109 ? 1.960 -0.274 1.717 1.00 90.19 109 ALA A N 1
ATOM 802 C CA . ALA A 1 109 ? 0.738 -1.052 1.529 1.00 90.19 109 ALA A CA 1
ATOM 803 C C . ALA A 1 109 ? 0.453 -1.983 2.720 1.00 90.19 109 ALA A C 1
ATOM 805 O O . ALA A 1 109 ? -0.694 -2.096 3.164 1.00 90.19 109 ALA A O 1
ATOM 806 N N . GLY A 1 110 ? 1.496 -2.615 3.270 1.00 89.81 110 GLY A N 1
ATOM 807 C CA . GLY A 1 110 ? 1.411 -3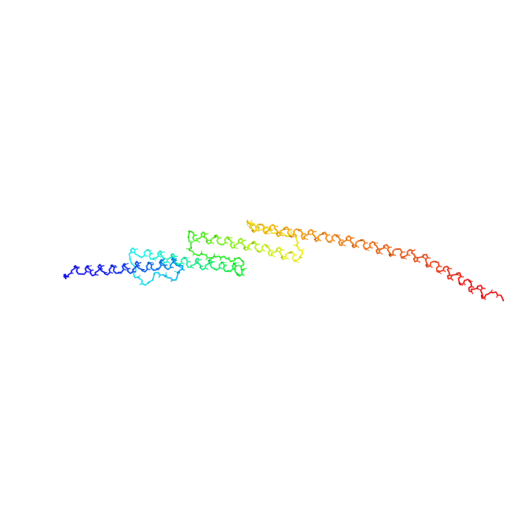.457 4.462 1.00 89.81 110 GLY A CA 1
ATOM 808 C C . GLY A 1 110 ? 0.998 -2.670 5.706 1.00 89.81 110 GLY A C 1
ATOM 809 O O . GLY A 1 110 ? 0.071 -3.080 6.406 1.00 89.81 110 GLY A O 1
AT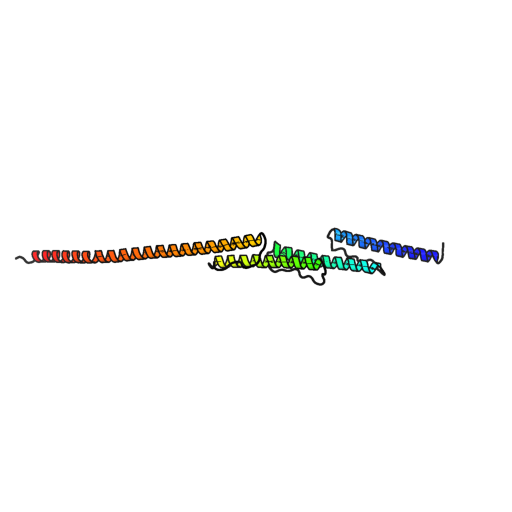OM 810 N N . ASN A 1 111 ? 1.614 -1.509 5.935 1.00 88.50 111 ASN A N 1
ATOM 811 C CA . ASN A 1 111 ? 1.279 -0.631 7.055 1.00 88.50 111 ASN A CA 1
ATOM 812 C C . ASN A 1 111 ? -0.173 -0.147 6.969 1.00 88.50 111 ASN A C 1
ATOM 814 O O . ASN A 1 111 ? -0.930 -0.325 7.922 1.00 88.50 111 ASN A O 1
ATOM 818 N N . LEU A 1 112 ? -0.595 0.375 5.812 1.00 86.50 112 LEU A N 1
ATOM 819 C CA . LEU A 1 112 ? -1.977 0.822 5.600 1.00 86.50 112 LEU A CA 1
ATOM 820 C C . LEU A 1 112 ? -2.977 -0.324 5.792 1.00 86.50 112 LEU A C 1
ATOM 822 O O . LEU A 1 112 ? -3.990 -0.161 6.470 1.00 86.50 112 LEU A O 1
ATOM 826 N N . THR A 1 113 ? -2.665 -1.510 5.265 1.00 88.44 113 THR A N 1
ATOM 827 C CA . THR A 1 113 ? -3.478 -2.719 5.455 1.00 88.44 113 THR A CA 1
ATOM 828 C C . THR A 1 113 ? -3.654 -3.061 6.930 1.00 88.44 113 THR A C 1
ATOM 830 O O . THR A 1 113 ? -4.778 -3.299 7.377 1.00 88.44 113 THR A O 1
ATOM 833 N N . ALA A 1 114 ? -2.558 -3.104 7.691 1.00 88.62 114 ALA A N 1
ATOM 834 C CA . ALA A 1 114 ? -2.593 -3.443 9.108 1.00 88.62 114 ALA A CA 1
ATOM 835 C C . ALA A 1 114 ? -3.411 -2.419 9.902 1.00 88.62 114 ALA A C 1
ATOM 837 O O . ALA A 1 114 ? -4.251 -2.796 10.721 1.00 88.62 114 ALA A O 1
ATOM 838 N N . GLN A 1 115 ? -3.211 -1.132 9.620 1.00 88.69 115 GLN A N 1
ATOM 839 C CA . GLN A 1 115 ? -3.877 -0.043 10.326 1.00 88.69 115 GLN A CA 1
ATOM 840 C C . GLN A 1 115 ? -5.388 -0.027 10.041 1.00 88.69 115 GLN A C 1
ATOM 842 O O . GLN A 1 115 ? -6.184 -0.056 10.980 1.00 88.69 115 GLN A O 1
ATOM 847 N N . VAL A 1 116 ? -5.802 -0.092 8.768 1.00 88.69 116 VAL A N 1
ATOM 848 C CA . VAL A 1 116 ? -7.230 -0.131 8.392 1.00 88.69 116 VAL A CA 1
ATOM 849 C C . VAL A 1 116 ? -7.913 -1.383 8.946 1.00 88.69 116 VAL A C 1
ATOM 851 O O . VAL A 1 116 ? -9.025 -1.303 9.471 1.00 88.69 116 VAL A O 1
ATOM 854 N N . ARG A 1 117 ? -7.246 -2.545 8.906 1.00 89.12 117 ARG A N 1
ATOM 855 C CA . ARG A 1 117 ? -7.789 -3.779 9.492 1.00 89.12 117 ARG A CA 1
ATOM 856 C C . ARG A 1 117 ? -7.943 -3.667 11.011 1.00 89.12 117 ARG A C 1
ATOM 858 O O . ARG A 1 117 ? -8.943 -4.144 11.542 1.00 89.12 117 ARG A O 1
ATOM 865 N N . GLY A 1 118 ? -7.003 -3.019 11.700 1.00 87.75 118 GLY A N 1
ATOM 866 C CA . GLY A 1 118 ? -7.113 -2.728 13.131 1.00 87.75 118 GLY A CA 1
ATOM 867 C C . GLY A 1 118 ? -8.345 -1.881 13.457 1.00 87.75 118 GLY A C 1
ATOM 868 O O . GLY A 1 118 ? -9.100 -2.215 14.368 1.00 87.75 118 GLY A O 1
ATOM 869 N N . PHE A 1 119 ? -8.608 -0.837 12.668 1.00 87.19 119 PHE A N 1
ATOM 870 C CA . PHE A 1 119 ? -9.791 0.013 12.845 1.00 87.19 119 PHE A CA 1
ATOM 871 C C . PHE A 1 119 ? -11.100 -0.740 12.596 1.00 87.19 119 PHE A C 1
ATOM 873 O O . PHE A 1 119 ? -12.054 -0.595 13.364 1.00 87.19 119 PHE A O 1
ATOM 880 N N . ALA A 1 120 ? -11.142 -1.582 11.559 1.00 88.50 120 ALA A N 1
ATOM 881 C CA . ALA A 1 120 ? -12.308 -2.405 11.254 1.00 88.50 120 ALA A CA 1
ATOM 882 C C . ALA A 1 120 ? -12.631 -3.386 12.394 1.00 88.50 120 ALA A C 1
ATOM 884 O O . ALA A 1 120 ? -13.792 -3.540 12.761 1.00 88.50 120 ALA A O 1
ATOM 885 N N . GLN A 1 121 ? -11.611 -4.004 13.000 1.00 88.31 121 GLN A N 1
ATOM 886 C CA . GLN A 1 121 ? -11.796 -4.919 14.132 1.00 88.31 121 GLN A CA 1
ATOM 887 C C . GLN A 1 121 ? -12.371 -4.224 15.367 1.00 88.31 121 GLN A C 1
ATOM 889 O O . GLN A 1 121 ? -13.243 -4.786 16.022 1.00 88.31 121 GLN A O 1
ATOM 894 N N . ILE A 1 122 ? -11.901 -3.016 15.683 1.00 88.69 122 ILE A N 1
ATOM 895 C CA . ILE A 1 122 ? -12.427 -2.243 16.814 1.00 88.69 122 ILE A CA 1
ATOM 896 C C . ILE A 1 122 ? -13.838 -1.738 16.541 1.00 88.69 122 ILE A C 1
ATOM 898 O O . ILE A 1 122 ? -14.679 -1.791 17.430 1.00 88.69 122 ILE A O 1
ATOM 902 N N . SER A 1 123 ? -14.122 -1.320 15.308 1.00 87.62 123 SER A N 1
ATOM 903 C CA . SER A 1 123 ? -15.477 -0.922 14.919 1.00 87.62 123 SER A CA 1
ATOM 904 C C . SER A 1 123 ? -16.454 -2.092 15.054 1.00 87.62 123 SER A C 1
ATOM 906 O O . SER A 1 123 ? -17.527 -1.922 15.620 1.00 87.62 123 SER A O 1
ATOM 908 N N . ALA A 1 124 ? -16.064 -3.293 14.614 1.00 89.00 124 ALA A N 1
ATOM 909 C CA . ALA A 1 124 ? -16.872 -4.499 14.788 1.00 89.00 124 ALA A CA 1
ATOM 910 C C . ALA A 1 124 ? -17.064 -4.863 16.272 1.00 89.00 124 ALA A C 1
ATOM 912 O O . ALA A 1 124 ? -18.190 -5.080 16.702 1.00 89.00 124 ALA A O 1
ATOM 913 N N . ALA A 1 125 ? -15.993 -4.848 17.075 1.00 87.56 125 ALA A N 1
ATOM 914 C CA . ALA A 1 125 ? -16.078 -5.132 18.510 1.00 87.56 125 ALA A CA 1
ATOM 915 C C . ALA A 1 125 ? -16.999 -4.143 19.246 1.00 87.56 125 ALA A C 1
ATOM 917 O O . ALA A 1 125 ? -17.832 -4.553 20.049 1.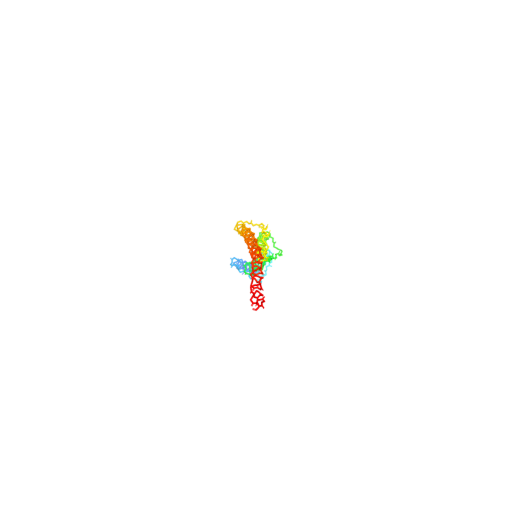00 87.56 125 ALA A O 1
ATOM 918 N N . ALA A 1 126 ? -16.912 -2.853 18.912 1.00 85.81 126 ALA A N 1
ATOM 919 C CA . ALA A 1 126 ? -17.797 -1.825 19.446 1.00 85.81 126 ALA A CA 1
ATOM 920 C C . ALA A 1 126 ? -19.272 -2.063 19.068 1.00 85.81 126 ALA A C 1
ATOM 922 O O . ALA A 1 126 ? -20.154 -1.818 19.889 1.00 85.81 126 ALA A O 1
ATOM 923 N N . MET A 1 127 ? -19.557 -2.563 17.857 1.00 85.25 127 MET A N 1
ATOM 924 C CA . MET A 1 127 ? -20.920 -2.939 17.447 1.00 85.25 127 MET A CA 1
ATOM 925 C C . MET A 1 127 ? -21.453 -4.151 18.222 1.00 85.25 127 MET A C 1
ATOM 927 O O . MET A 1 127 ? -22.644 -4.195 18.523 1.00 85.25 127 MET A O 1
ATOM 931 N N . ASP A 1 128 ? -20.576 -5.080 18.598 1.00 88.81 128 ASP A N 1
ATOM 932 C CA . ASP A 1 128 ? -20.908 -6.239 19.437 1.00 88.81 128 ASP A CA 1
ATOM 933 C C . ASP A 1 128 ? -20.954 -5.898 20.944 1.00 88.81 128 ASP A C 1
ATOM 935 O O . ASP A 1 128 ? -21.220 -6.765 21.777 1.00 88.81 128 ASP A O 1
ATOM 939 N N . GLY A 1 129 ? -20.710 -4.635 21.315 1.00 83.56 129 GLY A N 1
ATOM 940 C CA . GLY A 1 129 ? -20.718 -4.158 22.700 1.00 83.56 129 GLY A CA 1
ATOM 941 C C . GLY A 1 129 ? -19.422 -4.413 23.481 1.00 83.56 129 GLY A C 1
ATOM 942 O O . GLY A 1 129 ? -19.367 -4.144 24.682 1.00 83.56 129 GLY A O 1
ATOM 943 N N . ASP A 1 130 ? -18.366 -4.903 22.827 1.00 85.31 130 ASP A N 1
ATOM 944 C CA . ASP A 1 130 ? -17.040 -5.087 23.417 1.00 85.31 130 ASP A CA 1
ATOM 945 C C . ASP A 1 130 ? -16.160 -3.844 23.210 1.00 85.31 130 ASP A C 1
ATOM 947 O O . ASP A 1 130 ? -15.448 -3.692 22.215 1.00 85.31 130 ASP A O 1
ATOM 951 N N . PHE A 1 131 ? -16.166 -2.964 24.212 1.00 85.44 131 PHE A N 1
ATOM 952 C CA . PHE A 1 131 ? -15.332 -1.756 24.262 1.00 85.44 131 PHE A CA 1
ATOM 953 C C . PHE A 1 131 ? -14.030 -1.954 25.055 1.00 85.44 131 PHE A C 1
ATOM 955 O O . PHE A 1 131 ? -13.410 -0.990 25.508 1.00 85.44 131 PHE A O 1
ATOM 962 N N . THR A 1 132 ? -13.615 -3.201 25.294 1.00 82.19 132 THR A N 1
ATOM 963 C CA . THR A 1 132 ? -12.355 -3.487 26.002 1.00 82.19 132 THR A CA 1
ATOM 964 C C . THR A 1 132 ? -11.146 -3.500 25.070 1.00 82.19 132 THR A C 1
ATOM 966 O O . THR A 1 132 ? -10.004 -3.445 25.530 1.00 82.19 132 THR A O 1
ATOM 969 N N . ARG A 1 133 ? -11.394 -3.557 23.758 1.00 83.94 133 ARG A N 1
ATOM 970 C CA . ARG A 1 133 ? -10.369 -3.667 22.725 1.00 83.94 133 ARG A CA 1
ATOM 971 C C . ARG A 1 133 ? -9.910 -2.291 22.251 1.00 83.94 133 ARG A C 1
ATOM 973 O O . ARG A 1 133 ? -10.709 -1.379 22.070 1.00 83.94 133 ARG A O 1
ATOM 980 N N . PHE A 1 134 ? -8.614 -2.183 21.973 1.00 82.81 134 PHE A N 1
ATOM 981 C CA . PHE A 1 134 ? -7.986 -0.975 21.441 1.00 82.81 134 PHE A CA 1
ATOM 982 C C . PHE A 1 134 ? -7.138 -1.295 20.217 1.00 82.81 134 PHE A C 1
ATOM 984 O O . PHE A 1 134 ? -6.670 -2.421 20.027 1.00 82.81 134 PHE A O 1
ATOM 991 N N . ILE A 1 135 ? -6.910 -0.277 19.395 1.00 82.12 135 ILE A N 1
ATOM 992 C CA . ILE A 1 135 ? -6.007 -0.376 18.258 1.00 82.12 135 ILE A CA 1
ATOM 993 C C . ILE A 1 135 ? -4.571 -0.333 18.787 1.00 82.12 135 ILE A C 1
ATOM 995 O O . ILE A 1 135 ? -4.124 0.699 19.289 1.00 82.12 135 ILE A O 1
ATOM 999 N N . ALA A 1 136 ? -3.852 -1.448 18.647 1.00 80.69 136 ALA A N 1
ATOM 1000 C CA . ALA A 1 136 ? -2.456 -1.592 19.072 1.00 80.69 136 ALA A CA 1
ATOM 1001 C C . ALA A 1 136 ? -1.436 -1.418 17.931 1.00 80.69 136 ALA A C 1
ATOM 1003 O O . ALA A 1 136 ? -0.234 -1.458 18.170 1.00 80.69 136 ALA A O 1
ATOM 1004 N N . VAL A 1 137 ? -1.899 -1.256 16.689 1.00 81.94 137 VAL A N 1
ATOM 1005 C CA . VAL A 1 137 ? -1.014 -1.134 15.523 1.00 81.94 137 VAL A CA 1
ATOM 1006 C C . VAL A 1 137 ? -0.185 0.150 15.609 1.00 81.94 137 VAL A C 1
ATOM 1008 O O . VAL A 1 137 ? -0.706 1.227 15.918 1.00 81.94 137 VAL A O 1
ATOM 1011 N N . GLU A 1 138 ? 1.110 0.031 15.311 1.00 77.25 138 GLU A N 1
ATOM 1012 C CA . GLU A 1 138 ? 2.007 1.176 15.180 1.00 77.25 138 GLU A CA 1
ATOM 1013 C C . GLU A 1 138 ? 1.604 2.037 13.977 1.00 77.25 138 GLU A C 1
ATOM 1015 O O . GLU A 1 138 ? 1.409 1.572 12.849 1.00 77.25 138 GLU A O 1
ATOM 1020 N N . ALA A 1 139 ? 1.451 3.327 14.238 1.00 82.12 139 ALA A N 1
ATOM 1021 C CA . ALA A 1 139 ? 1.081 4.326 13.258 1.00 82.12 139 ALA A CA 1
ATOM 1022 C C . ALA A 1 139 ? 1.932 5.573 13.497 1.00 82.12 139 ALA A C 1
ATOM 1024 O O . ALA A 1 139 ? 2.445 5.782 14.594 1.00 82.12 139 ALA A O 1
ATOM 1025 N N . SER A 1 140 ? 2.098 6.392 12.464 1.00 83.19 140 SER A N 1
ATOM 1026 C CA . SER A 1 140 ? 2.807 7.667 12.556 1.00 83.19 140 SER A CA 1
ATOM 1027 C C . SER A 1 140 ? 2.005 8.761 11.853 1.00 83.19 140 SER A C 1
ATOM 1029 O O . SER A 1 140 ? 1.148 8.468 11.013 1.00 83.19 140 SER A O 1
ATOM 1031 N N . GLY A 1 141 ? 2.265 10.017 12.215 1.00 89.12 141 GLY A N 1
ATOM 1032 C CA . GLY A 1 141 ? 1.609 11.190 11.640 1.00 89.12 141 GLY A CA 1
ATOM 1033 C C . GLY A 1 141 ? 0.089 11.188 11.830 1.00 89.12 141 GLY A C 1
ATOM 1034 O O . GLY A 1 141 ? -0.424 10.985 12.933 1.00 89.12 141 GLY A O 1
ATOM 1035 N N . GLU A 1 142 ? -0.641 11.414 10.738 1.00 87.94 142 GLU A N 1
ATOM 1036 C CA . GLU A 1 142 ? -2.108 11.500 10.745 1.00 87.94 142 GLU A CA 1
ATOM 1037 C C . GLU A 1 142 ? -2.771 10.188 11.178 1.00 87.94 142 GLU A C 1
ATOM 1039 O O . GLU A 1 142 ? -3.782 10.204 11.880 1.00 87.94 142 GLU A O 1
ATOM 1044 N N . MET A 1 143 ? -2.173 9.044 10.837 1.00 88.06 143 MET A N 1
ATOM 1045 C CA . MET A 1 143 ? -2.740 7.747 11.196 1.00 88.06 143 MET A CA 1
ATOM 1046 C C . MET A 1 143 ? -2.627 7.455 12.695 1.00 88.06 143 MET A C 1
ATOM 1048 O O . MET A 1 143 ? -3.514 6.829 13.274 1.00 88.06 143 MET A O 1
ATOM 1052 N N . ASP A 1 144 ? -1.568 7.939 13.347 1.00 89.06 144 ASP A N 1
ATOM 1053 C CA . ASP A 1 144 ? -1.429 7.837 14.804 1.00 89.06 144 ASP A CA 1
ATOM 1054 C C . ASP A 1 144 ? -2.431 8.737 15.534 1.00 89.06 144 ASP A C 1
ATOM 1056 O O . ASP A 1 144 ? -3.046 8.338 16.528 1.00 89.06 144 ASP A O 1
ATOM 1060 N N . SER A 1 145 ? -2.668 9.928 14.977 1.00 90.38 145 SER A N 1
ATOM 1061 C CA . SER A 1 145 ? -3.705 10.838 15.464 1.00 90.38 145 SER A CA 1
ATOM 1062 C C . SER A 1 145 ? -5.092 10.197 15.356 1.00 90.38 145 SER A C 1
ATOM 1064 O O . SER A 1 145 ? -5.852 10.213 16.325 1.00 90.38 145 SER A O 1
ATOM 1066 N N . LEU A 1 146 ? -5.405 9.567 14.219 1.00 89.88 146 LEU A N 1
ATOM 1067 C CA . LEU A 1 146 ? -6.667 8.854 14.014 1.00 89.88 146 LEU A CA 1
ATOM 1068 C C . LEU A 1 146 ? -6.812 7.657 14.964 1.00 89.88 146 LEU A C 1
ATOM 1070 O O . LEU A 1 146 ? -7.850 7.510 15.607 1.00 89.88 146 LEU A O 1
ATOM 1074 N N . LYS A 1 147 ? -5.760 6.841 15.117 1.00 89.44 147 LYS A N 1
ATOM 1075 C CA . LYS A 1 147 ? -5.717 5.736 16.088 1.00 89.44 147 LYS A CA 1
ATOM 1076 C C . LYS A 1 147 ? -6.057 6.224 17.497 1.00 89.44 147 LYS A C 1
ATOM 1078 O O . LYS A 1 147 ? -6.888 5.625 18.177 1.00 89.44 147 LYS A O 1
ATOM 1083 N N . THR A 1 148 ? -5.428 7.318 17.920 1.00 90.38 148 THR A N 1
ATOM 1084 C CA . THR A 1 148 ? -5.636 7.914 19.244 1.00 90.38 148 THR A CA 1
ATOM 1085 C C . THR A 1 148 ? -7.072 8.402 19.416 1.00 90.38 148 THR A C 1
ATOM 1087 O O . THR A 1 148 ? -7.701 8.091 20.424 1.00 90.38 148 THR A O 1
ATOM 1090 N N . GLN A 1 149 ? -7.626 9.096 18.418 1.00 90.69 149 GLN A N 1
ATOM 1091 C CA . GLN A 1 149 ? -9.015 9.566 18.453 1.00 90.69 149 GLN A CA 1
ATOM 1092 C C . GLN A 1 149 ? -10.021 8.413 18.532 1.00 90.69 149 GLN A C 1
ATOM 1094 O O . GLN A 1 149 ? -10.945 8.468 19.341 1.00 90.69 149 GLN A O 1
ATOM 1099 N N . ILE A 1 150 ? -9.830 7.346 17.749 1.00 89.19 150 ILE A N 1
ATOM 1100 C CA . ILE A 1 150 ? -10.709 6.169 17.791 1.00 89.19 150 ILE A CA 1
ATOM 1101 C C . ILE A 1 150 ? -10.604 5.468 19.150 1.00 89.19 150 ILE A C 1
ATOM 1103 O O . ILE A 1 150 ? -11.628 5.144 19.747 1.00 89.19 150 ILE A O 1
ATOM 1107 N N . ASN A 1 151 ? -9.392 5.276 19.676 1.00 89.81 151 ASN A N 1
ATOM 1108 C CA . ASN A 1 151 ? -9.205 4.675 20.998 1.00 89.81 151 ASN A CA 1
ATOM 1109 C C . ASN A 1 151 ? -9.877 5.512 22.101 1.00 89.81 151 ASN A C 1
ATOM 1111 O O . ASN A 1 151 ? -10.531 4.949 22.978 1.00 89.81 151 ASN A O 1
ATOM 1115 N N . GLN A 1 152 ? -9.779 6.843 22.034 1.00 91.31 152 GLN A N 1
ATOM 1116 C CA . GLN A 1 152 ? -10.457 7.731 22.980 1.00 91.31 152 GLN A CA 1
ATOM 1117 C C . GLN A 1 152 ? -11.982 7.655 22.848 1.00 91.31 152 GLN A C 1
ATOM 1119 O O . GLN A 1 152 ? -12.687 7.642 23.853 1.00 91.31 152 GLN A O 1
ATOM 1124 N N . MET A 1 153 ? -12.505 7.576 21.624 1.00 90.94 153 MET A N 1
ATOM 1125 C CA . MET A 1 153 ? -13.937 7.396 21.384 1.00 90.94 153 MET A CA 1
ATOM 1126 C C . MET A 1 153 ? -14.442 6.090 22.013 1.00 90.94 153 MET A C 1
ATOM 1128 O O . MET A 1 153 ? -15.452 6.109 22.709 1.00 90.94 153 MET A O 1
ATOM 1132 N N . VAL A 1 154 ? -13.730 4.974 21.817 1.00 89.94 154 VAL A N 1
ATOM 1133 C CA . VAL A 1 154 ? -14.074 3.671 22.417 1.00 89.94 154 VAL A CA 1
ATOM 1134 C C . VAL A 1 154 ? -14.048 3.741 23.941 1.00 89.94 154 VAL A C 1
ATOM 1136 O O . VAL A 1 154 ? -14.965 3.242 24.591 1.00 89.94 154 VAL A O 1
ATOM 1139 N N . PHE A 1 155 ? -13.042 4.408 24.510 1.00 89.25 155 PHE A N 1
ATOM 1140 C CA . PHE A 1 155 ? -12.954 4.634 25.950 1.00 89.25 155 PHE A CA 1
ATOM 1141 C C . PHE A 1 155 ? -14.155 5.435 26.480 1.00 89.25 155 PHE A C 1
ATOM 1143 O O . PHE A 1 155 ? -14.828 4.997 27.407 1.00 89.25 155 PHE A O 1
ATOM 1150 N N . ASN A 1 156 ? -14.491 6.557 25.841 1.00 90.50 156 ASN A N 1
ATOM 1151 C CA . ASN A 1 156 ? -15.622 7.392 26.253 1.00 90.50 156 ASN A CA 1
ATOM 1152 C C . ASN A 1 156 ? -16.964 6.648 26.142 1.00 90.50 156 ASN A C 1
ATOM 1154 O O . ASN A 1 156 ? -17.834 6.802 26.997 1.00 90.50 156 ASN A O 1
ATOM 1158 N N . LEU A 1 157 ? -17.142 5.841 25.090 1.00 88.12 157 LEU A N 1
ATOM 1159 C CA . LEU A 1 157 ? -18.336 5.012 24.918 1.00 88.12 157 LEU A CA 1
ATOM 1160 C C . LEU A 1 157 ? -18.450 3.964 26.025 1.00 88.12 157 LEU A C 1
ATOM 1162 O O . LEU A 1 157 ? -19.530 3.791 26.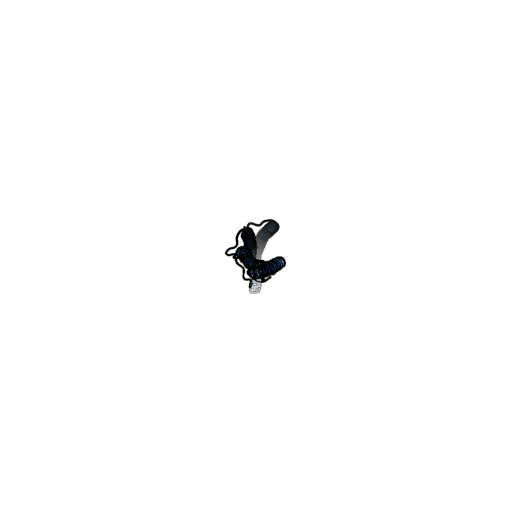586 1.00 88.12 157 LEU A O 1
ATOM 1166 N N . ARG A 1 158 ? -17.339 3.307 26.378 1.00 88.50 158 ARG A N 1
ATOM 1167 C CA . ARG A 1 158 ? -17.291 2.356 27.492 1.00 88.50 158 ARG A CA 1
ATOM 1168 C C . ARG A 1 158 ? -17.732 3.006 28.800 1.00 88.50 158 ARG A C 1
ATOM 1170 O O . ARG A 1 158 ? -18.596 2.454 29.478 1.00 88.50 158 ARG A O 1
ATOM 1177 N N . ASP A 1 159 ? -17.156 4.156 29.134 1.00 90.81 159 ASP A N 1
ATOM 1178 C CA . ASP A 1 159 ? -17.469 4.873 30.372 1.00 90.81 159 ASP A CA 1
ATOM 1179 C C . ASP A 1 159 ? -18.939 5.308 30.397 1.00 90.81 159 ASP A C 1
ATOM 1181 O O . ASP A 1 159 ? -19.640 5.069 31.379 1.00 90.81 159 ASP A O 1
ATOM 1185 N N . SER A 1 160 ? -19.448 5.844 29.284 1.00 89.12 160 SER A N 1
ATOM 1186 C CA . SER A 1 160 ? -20.852 6.249 29.171 1.00 89.12 160 SER A CA 1
ATOM 1187 C C . SER A 1 160 ? -21.821 5.070 29.323 1.00 89.12 160 SER A C 1
ATOM 1189 O O . SER A 1 160 ? -22.860 5.203 29.969 1.00 89.12 160 SER A O 1
ATOM 1191 N N . ILE A 1 161 ? -21.485 3.895 28.780 1.00 86.75 161 ILE A N 1
ATOM 1192 C CA . ILE A 1 161 ? -22.296 2.679 28.942 1.00 86.75 161 ILE A CA 1
ATOM 1193 C C . ILE A 1 161 ? -22.276 2.198 30.392 1.00 86.75 161 ILE A C 1
ATOM 1195 O O . ILE A 1 161 ? -23.323 1.812 30.915 1.00 86.75 161 ILE A O 1
ATOM 1199 N N . GLN A 1 162 ? -21.121 2.235 31.060 1.00 87.38 162 GLN A N 1
ATOM 1200 C CA . GLN A 1 162 ? -21.028 1.864 32.473 1.00 87.38 162 GLN A CA 1
ATOM 1201 C C . GLN A 1 162 ? -21.835 2.809 33.360 1.00 87.38 162 GLN A C 1
ATOM 1203 O O . GLN A 1 162 ? -22.595 2.344 34.209 1.00 87.38 162 GLN A O 1
ATOM 1208 N N . GLU A 1 163 ? -21.726 4.116 33.132 1.00 90.31 163 GLU A N 1
ATOM 1209 C CA . GLU A 1 163 ? -22.488 5.119 33.873 1.00 90.31 163 GLU A CA 1
ATOM 1210 C C . GLU A 1 163 ? -23.996 4.944 33.657 1.00 90.31 163 GLU A C 1
ATOM 1212 O O . GLU A 1 163 ? -24.761 4.933 34.621 1.00 90.31 163 GLU A O 1
ATOM 1217 N N . ASN A 1 164 ? -24.431 4.718 32.415 1.00 88.06 164 ASN A N 1
ATOM 1218 C CA . ASN A 1 164 ? -25.840 4.484 32.101 1.00 88.06 164 ASN A CA 1
ATOM 1219 C C . ASN A 1 164 ? -26.359 3.177 32.726 1.00 88.06 164 ASN A C 1
ATOM 1221 O O . ASN A 1 164 ? -27.453 3.148 33.286 1.00 88.06 164 ASN A O 1
ATOM 1225 N N . THR A 1 165 ? -25.553 2.111 32.714 1.00 88.12 165 THR A N 1
ATOM 1226 C CA . THR A 1 165 ? -25.909 0.834 33.355 1.00 88.12 165 THR A CA 1
ATOM 1227 C C . THR A 1 165 ? -26.057 1.007 34.867 1.00 88.12 165 THR A C 1
ATOM 1229 O O . THR A 1 165 ? -27.083 0.629 35.427 1.00 88.12 165 THR A O 1
ATOM 1232 N N . ALA A 1 166 ? -25.099 1.667 35.522 1.00 90.31 166 ALA A N 1
ATOM 1233 C CA . ALA A 1 166 ? -25.162 1.942 36.956 1.00 90.31 166 ALA A CA 1
ATOM 1234 C C . ALA A 1 166 ? -26.351 2.849 37.322 1.00 90.31 166 ALA A C 1
ATOM 1236 O O . ALA A 1 166 ? -27.043 2.609 38.314 1.00 90.31 166 ALA A O 1
ATOM 1237 N N . ALA A 1 167 ? -26.629 3.873 36.509 1.00 89.62 167 ALA A N 1
ATOM 1238 C CA . ALA A 1 167 ? -27.785 4.744 36.690 1.00 89.62 167 ALA A CA 1
ATOM 1239 C C . ALA A 1 167 ? -29.107 3.974 36.534 1.00 89.62 167 ALA A C 1
ATOM 1241 O O . ALA A 1 167 ? -30.033 4.170 37.326 1.00 89.62 167 ALA A O 1
ATOM 1242 N N . SER A 1 168 ? -29.183 3.075 35.549 1.00 88.94 168 SER A N 1
ATOM 1243 C CA . SER A 1 168 ? -30.336 2.203 35.322 1.00 88.94 168 SER A CA 1
ATOM 1244 C C . SER A 1 168 ? -30.570 1.262 36.508 1.00 88.94 168 SER A C 1
ATOM 1246 O O . SER A 1 168 ? -31.679 1.218 37.043 1.00 88.94 168 SER A O 1
ATOM 1248 N N . GLU A 1 169 ? -29.524 0.597 37.003 1.00 91.31 169 GLU A N 1
ATOM 1249 C CA . GLU A 1 169 ? -29.598 -0.281 38.177 1.00 91.31 169 GLU A CA 1
ATOM 1250 C C . GLU A 1 169 ? -30.030 0.474 39.445 1.00 91.31 169 GLU A C 1
ATOM 1252 O O . GLU A 1 169 ? -30.905 0.012 40.183 1.00 91.31 169 GLU A O 1
ATOM 1257 N N . ALA A 1 170 ? -29.473 1.664 39.690 1.00 89.62 170 ALA A N 1
ATOM 1258 C CA . ALA A 1 170 ? -29.842 2.497 40.834 1.00 89.62 170 ALA A CA 1
ATOM 1259 C C . ALA A 1 170 ? -31.315 2.940 40.774 1.00 89.62 170 ALA A C 1
ATOM 1261 O O . ALA A 1 170 ? -32.026 2.895 41.785 1.00 89.62 170 ALA A O 1
ATOM 1262 N N . ALA A 1 171 ? -31.795 3.326 39.587 1.00 89.00 171 ALA A N 1
ATOM 1263 C CA . ALA A 1 171 ? -33.197 3.666 39.369 1.00 89.00 171 ALA A CA 1
ATOM 1264 C C . ALA A 1 171 ? -34.113 2.456 39.610 1.00 89.00 171 ALA A C 1
ATOM 1266 O O . ALA A 1 171 ? -35.172 2.582 40.231 1.00 89.00 171 ALA A O 1
ATOM 1267 N N . GLU A 1 172 ? -33.696 1.269 39.174 1.00 89.56 172 GLU A N 1
ATOM 1268 C CA . GLU A 1 172 ? -34.468 0.043 39.334 1.00 89.56 172 GLU A CA 1
ATOM 1269 C C . GLU A 1 172 ? -34.532 -0.422 40.800 1.00 89.56 172 GLU A C 1
ATOM 1271 O O . GLU A 1 172 ? -35.594 -0.842 41.266 1.00 89.56 172 GLU A O 1
ATOM 1276 N N . LEU A 1 173 ? -33.444 -0.282 41.565 1.00 90.62 173 LEU A N 1
ATOM 1277 C CA . LEU A 1 173 ? -33.420 -0.526 43.013 1.00 90.62 173 LEU A CA 1
ATOM 1278 C C . LEU A 1 173 ? -34.349 0.430 43.769 1.00 90.62 173 LEU A C 1
ATOM 1280 O O . LEU A 1 173 ? -35.124 -0.005 44.626 1.00 90.62 173 LEU A O 1
ATOM 1284 N N . ALA A 1 174 ? -34.323 1.721 43.429 1.00 90.75 174 ALA A N 1
ATOM 1285 C CA . ALA A 1 174 ? -35.226 2.706 44.018 1.00 90.75 174 ALA A CA 1
ATOM 1286 C C . ALA A 1 174 ? -36.698 2.376 43.712 1.00 90.75 174 ALA A C 1
ATOM 1288 O O . ALA A 1 174 ? -37.559 2.462 44.593 1.00 90.75 174 ALA A O 1
ATOM 1289 N N . ASN A 1 175 ? -36.991 1.943 42.482 1.00 91.06 175 ASN A N 1
ATOM 1290 C CA . ASN A 1 175 ? -38.345 1.584 42.069 1.00 91.06 175 ASN A CA 1
ATOM 1291 C C . ASN A 1 175 ? -38.837 0.289 42.742 1.00 91.06 175 ASN A C 1
ATOM 1293 O O . ASN A 1 175 ? -39.988 0.212 43.187 1.00 91.06 175 ASN A O 1
ATOM 1297 N N . ARG A 1 176 ? -37.950 -0.706 42.893 1.00 93.00 176 ARG A N 1
ATOM 1298 C CA . ARG A 1 176 ? -38.216 -1.931 43.663 1.00 93.00 176 ARG A CA 1
ATOM 1299 C C . ARG A 1 176 ? -38.515 -1.618 45.128 1.00 93.00 176 ARG A C 1
ATOM 1301 O O . ARG A 1 176 ? -39.574 -2.006 45.614 1.00 93.00 176 ARG A O 1
ATOM 1308 N N . SER A 1 177 ? -37.662 -0.836 45.790 1.00 93.81 177 SER A N 1
ATOM 1309 C CA . SER A 1 177 ? -37.853 -0.417 47.187 1.00 93.81 177 SER A CA 1
ATOM 1310 C C . SER A 1 177 ? -39.177 0.332 47.395 1.00 93.81 177 SER A C 1
ATOM 1312 O O . SER A 1 177 ? -39.940 0.031 48.315 1.00 93.81 177 SER A O 1
ATOM 1314 N N . LYS A 1 178 ? -39.524 1.253 46.485 1.00 95.44 178 LYS A N 1
ATOM 1315 C CA . LYS A 1 178 ? -40.817 1.951 46.513 1.00 95.44 178 LYS A CA 1
ATOM 1316 C C . LYS A 1 178 ? -41.997 0.986 46.364 1.00 95.44 178 LYS A C 1
ATOM 1318 O O . LYS A 1 178 ? -42.994 1.131 47.068 1.00 95.44 178 LYS A O 1
ATOM 1323 N N . SER A 1 179 ? -41.896 0.007 45.469 1.00 93.50 179 SER A N 1
ATOM 1324 C CA . SER A 1 179 ? -42.951 -0.989 45.247 1.00 93.50 179 SER A CA 1
ATOM 1325 C C . SER A 1 179 ? -43.147 -1.891 46.468 1.00 93.50 179 SER A C 1
ATOM 1327 O O . SER A 1 179 ? -44.282 -2.107 46.894 1.00 93.50 179 SER A O 1
ATOM 1329 N N . GLU A 1 180 ? -42.058 -2.347 47.090 1.00 92.19 180 GLU A N 1
ATOM 1330 C CA . GLU A 1 180 ? -42.100 -3.108 48.345 1.00 92.19 180 GLU A CA 1
ATOM 1331 C C . GLU A 1 180 ? -42.703 -2.294 49.490 1.00 92.19 180 GLU A C 1
ATOM 1333 O O . GLU A 1 180 ? -43.553 -2.796 50.230 1.00 92.19 180 GLU A O 1
ATOM 1338 N N . PHE A 1 181 ? -42.320 -1.020 49.612 1.00 93.94 181 PHE A N 1
ATOM 1339 C CA . PHE A 1 181 ? -42.902 -0.114 50.596 1.00 93.94 181 PHE A CA 1
ATOM 1340 C C . PHE A 1 181 ? -44.419 -0.001 50.415 1.00 93.94 181 PHE A C 1
ATOM 1342 O O . PHE A 1 181 ? -45.170 -0.176 51.375 1.00 93.94 181 PHE A O 1
ATOM 1349 N N . LEU A 1 182 ? -44.886 0.241 49.187 1.00 94.81 182 LEU A N 1
ATOM 1350 C CA . LEU A 1 182 ? -46.316 0.353 48.895 1.00 94.81 182 LEU A CA 1
ATOM 1351 C C . LEU A 1 182 ? -47.066 -0.959 49.163 1.00 94.81 182 LEU A C 1
ATOM 1353 O O . LEU A 1 182 ? -48.163 -0.926 49.726 1.00 94.81 182 LEU A O 1
ATOM 1357 N N . ALA A 1 183 ? -46.477 -2.110 48.830 1.00 93.50 183 ALA A N 1
ATOM 1358 C CA . ALA A 1 183 ? -47.061 -3.419 49.115 1.00 93.50 183 ALA A CA 1
ATOM 1359 C C . ALA A 1 183 ? -47.199 -3.666 50.628 1.00 93.50 183 ALA A C 1
ATOM 1361 O O . ALA A 1 183 ? -48.270 -4.054 51.105 1.00 93.50 183 ALA A O 1
ATOM 1362 N N . ASN A 1 184 ? -46.147 -3.377 51.398 1.00 92.56 184 ASN A N 1
ATOM 1363 C CA . ASN A 1 184 ? -46.151 -3.527 52.852 1.00 92.56 184 ASN A CA 1
ATOM 1364 C C . ASN A 1 184 ? -47.150 -2.561 53.505 1.00 92.56 184 ASN A C 1
ATOM 1366 O O . ASN A 1 184 ? -47.934 -2.953 54.373 1.00 92.56 184 ASN A O 1
ATOM 1370 N N . MET A 1 185 ? -47.202 -1.313 53.033 1.00 92.12 185 MET A N 1
ATOM 1371 C CA . MET A 1 185 ? -48.176 -0.350 53.533 1.00 92.12 185 MET A CA 1
ATOM 1372 C C . MET A 1 185 ? -49.617 -0.760 53.230 1.00 92.12 185 MET A C 1
ATOM 1374 O O . MET A 1 185 ? -50.470 -0.665 54.113 1.00 92.12 185 MET A O 1
ATOM 1378 N N . SER A 1 186 ? -49.890 -1.276 52.028 1.00 92.31 186 SER A N 1
ATOM 1379 C CA . SER A 1 186 ? -51.207 -1.815 51.673 1.00 92.31 186 SER A CA 1
ATOM 1380 C C . SER A 1 186 ? -51.621 -2.942 52.620 1.00 92.31 186 SER A C 1
ATOM 1382 O O . SER A 1 186 ? -52.741 -2.936 53.136 1.00 92.31 186 SER A O 1
ATOM 1384 N N . HIS A 1 187 ? -50.707 -3.869 52.918 1.00 95.06 187 HIS A N 1
ATOM 1385 C CA . HIS A 1 187 ? -50.962 -4.950 53.867 1.00 95.06 187 HIS A CA 1
ATOM 1386 C C . HIS A 1 187 ? -51.281 -4.407 55.268 1.00 95.06 187 HIS A C 1
ATOM 1388 O O . HIS A 1 187 ? -52.288 -4.785 55.869 1.00 95.06 187 HIS A O 1
ATOM 1394 N N . LYS A 1 188 ? -50.467 -3.473 55.773 1.00 93.75 188 LYS A N 1
ATOM 1395 C CA . LYS A 1 188 ? -50.638 -2.883 57.109 1.00 93.75 188 LYS A CA 1
ATOM 1396 C C . LYS A 1 188 ? -51.901 -2.044 57.274 1.00 93.75 188 LYS A C 1
ATOM 1398 O O . LYS A 1 188 ? -52.385 -1.945 58.392 1.00 93.75 188 LYS A O 1
ATOM 1403 N N . ILE A 1 189 ? -52.431 -1.452 56.206 1.00 92.81 189 ILE A N 1
ATOM 1404 C CA . ILE A 1 189 ? -53.710 -0.723 56.240 1.00 92.81 189 ILE A CA 1
ATOM 1405 C C . ILE A 1 189 ? -54.891 -1.692 56.117 1.00 92.81 189 ILE A C 1
ATOM 1407 O O . ILE A 1 189 ? -55.921 -1.505 56.766 1.00 92.81 189 ILE A O 1
ATOM 1411 N N . ARG A 1 190 ? -54.746 -2.758 55.323 1.00 92.94 190 ARG A N 1
ATOM 1412 C CA . ARG A 1 190 ? -55.797 -3.763 55.142 1.00 92.94 190 ARG A CA 1
ATOM 1413 C C . ARG A 1 190 ? -56.129 -4.480 56.444 1.00 92.94 190 ARG A C 1
ATOM 1415 O O . ARG A 1 190 ? -57.302 -4.604 56.759 1.00 92.94 190 ARG A O 1
ATOM 1422 N N . THR A 1 191 ? -55.128 -4.921 57.207 1.00 93.25 191 THR A N 1
ATOM 1423 C CA . THR A 1 191 ? -55.344 -5.667 58.459 1.00 93.25 191 THR A CA 1
ATOM 1424 C C . THR A 1 191 ? -56.273 -4.951 59.457 1.00 93.25 191 THR A C 1
ATOM 1426 O O . THR A 1 191 ? -57.271 -5.557 59.847 1.00 93.25 191 THR A O 1
ATOM 1429 N N . PRO A 1 192 ? -56.034 -3.683 59.856 1.00 93.06 192 PRO A N 1
ATOM 1430 C CA . PRO A 1 192 ? -56.947 -2.969 60.742 1.00 93.06 192 PRO A CA 1
ATOM 1431 C C . PRO A 1 192 ? -58.295 -2.681 60.075 1.00 93.06 192 PRO A C 1
ATOM 1433 O O . PRO A 1 192 ? -59.308 -2.782 60.755 1.00 93.06 192 PRO A O 1
ATOM 1436 N N . MET A 1 193 ? -58.353 -2.399 58.766 1.00 87.62 193 MET A N 1
ATOM 1437 C CA . MET A 1 193 ? -59.640 -2.236 58.072 1.00 87.62 193 MET A CA 1
ATOM 1438 C C . MET A 1 193 ? -60.482 -3.513 58.091 1.00 87.62 193 MET A C 1
ATOM 1440 O O . MET A 1 193 ? -61.667 -3.442 58.390 1.00 87.62 193 MET A O 1
ATOM 1444 N N . SER A 1 194 ? -59.891 -4.679 57.828 1.00 86.75 194 SER A N 1
ATOM 1445 C CA . SER A 1 194 ? -60.584 -5.966 57.934 1.00 86.75 194 SER A CA 1
ATOM 1446 C C . SER A 1 194 ? -61.060 -6.232 59.362 1.00 86.75 194 SER A C 1
ATOM 1448 O O . SER A 1 194 ? -62.166 -6.728 59.545 1.00 86.75 194 SER A O 1
ATOM 1450 N N . GLY A 1 195 ? -60.266 -5.856 60.370 1.00 89.25 195 GLY A N 1
ATOM 1451 C CA . GLY A 1 195 ? -60.669 -5.936 61.775 1.00 89.25 195 GLY A CA 1
ATOM 1452 C C . GLY A 1 195 ? -61.840 -5.010 62.117 1.00 89.25 195 GLY A C 1
ATOM 1453 O O . GLY A 1 195 ? -62.795 -5.448 62.749 1.00 89.25 195 GLY A O 1
ATOM 1454 N N . ILE A 1 196 ? -61.803 -3.754 61.662 1.00 90.75 196 ILE A N 1
ATOM 1455 C CA . ILE A 1 196 ? -62.883 -2.777 61.868 1.00 90.75 196 ILE A CA 1
ATOM 1456 C C . ILE A 1 196 ? -64.157 -3.216 61.143 1.00 90.75 196 ILE A C 1
ATOM 1458 O O . ILE A 1 196 ? -65.230 -3.134 61.729 1.00 90.75 196 ILE A O 1
ATOM 1462 N N . ILE A 1 197 ? -64.054 -3.709 59.906 1.00 85.06 197 ILE A N 1
ATOM 1463 C CA . ILE A 1 197 ? -65.197 -4.238 59.150 1.00 85.06 197 ILE A CA 1
ATOM 1464 C C . ILE A 1 197 ? -65.786 -5.454 59.864 1.00 85.06 197 ILE A C 1
ATOM 1466 O O . ILE A 1 197 ? -66.987 -5.480 60.091 1.00 85.06 197 ILE A O 1
ATOM 1470 N N . GLY A 1 198 ? -64.958 -6.412 60.291 1.00 85.88 198 GLY A N 1
ATOM 1471 C CA . GLY A 1 198 ? -65.437 -7.579 61.035 1.00 85.88 198 GLY A CA 1
ATOM 1472 C C . GLY A 1 198 ? -66.086 -7.203 62.369 1.00 85.88 198 GLY A C 1
ATOM 1473 O O . GLY A 1 198 ? -67.087 -7.794 62.760 1.00 85.88 198 GLY A O 1
ATOM 1474 N N . MET A 1 199 ? -65.569 -6.182 63.059 1.00 83.94 199 MET A N 1
ATOM 1475 C CA . MET A 1 199 ? -66.176 -5.687 64.294 1.00 83.94 199 MET A CA 1
ATOM 1476 C C . MET A 1 199 ? -67.479 -4.922 64.033 1.00 83.94 199 MET A C 1
ATOM 1478 O O . MET A 1 199 ? -68.431 -5.111 64.783 1.00 83.94 199 MET A O 1
ATOM 1482 N N . MET A 1 200 ? -67.558 -4.140 62.948 1.00 82.69 200 MET A N 1
ATOM 1483 C CA . MET A 1 200 ? -68.807 -3.530 62.477 1.00 82.69 200 MET A CA 1
ATOM 1484 C C . MET A 1 200 ? -69.852 -4.592 62.135 1.00 82.69 200 MET A C 1
ATOM 1486 O O . MET A 1 200 ? -71.008 -4.460 62.523 1.00 82.69 200 MET A O 1
ATOM 1490 N N . GLU A 1 201 ? -69.452 -5.656 61.446 1.00 79.06 201 GLU A N 1
ATOM 1491 C CA . GLU A 1 201 ? -70.329 -6.762 61.073 1.00 79.06 201 GLU A CA 1
ATOM 1492 C C . GLU A 1 201 ? -70.839 -7.511 62.310 1.00 79.06 201 GLU A C 1
ATOM 1494 O O . GLU A 1 201 ? -72.027 -7.798 62.401 1.00 79.06 201 GLU A O 1
ATOM 1499 N N . LEU A 1 202 ? -69.995 -7.715 63.328 1.00 80.06 202 LEU A N 1
ATOM 1500 C CA . LEU A 1 202 ? -70.419 -8.271 64.618 1.00 80.06 202 LEU A CA 1
ATOM 1501 C C . LEU A 1 202 ? -71.381 -7.351 65.378 1.00 80.06 202 LEU A C 1
ATOM 1503 O O . LEU A 1 202 ? -72.334 -7.850 65.974 1.00 80.06 202 LEU A O 1
ATOM 1507 N N . THR A 1 203 ? -71.162 -6.031 65.368 1.00 77.88 203 THR A N 1
ATOM 1508 C CA . THR A 1 203 ? -72.102 -5.073 65.979 1.00 77.88 203 THR A CA 1
ATOM 1509 C C . THR A 1 203 ? -73.430 -5.013 65.223 1.00 77.88 203 THR A C 1
ATOM 1511 O O . THR A 1 203 ? -74.487 -5.000 65.841 1.00 77.88 203 THR A O 1
ATOM 1514 N N . LEU A 1 204 ? -73.396 -5.082 63.889 1.00 75.31 204 LEU A N 1
ATOM 1515 C CA . LEU A 1 204 ? -74.594 -5.123 63.048 1.00 75.31 204 LEU A CA 1
ATOM 1516 C C . LEU A 1 204 ? -75.376 -6.433 63.229 1.00 75.31 204 LEU A C 1
ATOM 1518 O O . LEU A 1 204 ? -76.603 -6.410 63.276 1.00 75.31 204 LEU A O 1
ATOM 1522 N N . ASP A 1 205 ? -74.690 -7.569 63.374 1.00 71.25 205 ASP A N 1
ATOM 1523 C CA . ASP A 1 205 ? -75.329 -8.872 63.603 1.00 71.25 205 ASP A CA 1
ATOM 1524 C C . ASP A 1 205 ? -75.826 -9.053 65.051 1.00 71.25 205 ASP A C 1
ATOM 1526 O O . ASP A 1 205 ? -76.714 -9.860 65.325 1.00 71.25 205 ASP A O 1
ATOM 1530 N N . SER A 1 206 ? -75.291 -8.286 66.008 1.00 62.78 206 SER A N 1
ATOM 1531 C CA . SER A 1 206 ? -75.863 -8.214 67.358 1.00 62.78 206 SER A CA 1
ATOM 1532 C C . SER A 1 206 ? -77.088 -7.300 67.404 1.00 62.78 206 SER A C 1
ATOM 1534 O O . SER A 1 206 ? -78.083 -7.686 68.014 1.00 62.78 206 SER A O 1
ATOM 1536 N N . ASP A 1 207 ? -77.098 -6.183 66.674 1.00 55.94 207 ASP A N 1
ATOM 1537 C CA . ASP A 1 207 ? -78.297 -5.350 66.506 1.00 55.94 207 ASP A CA 1
ATOM 1538 C C . ASP A 1 207 ? -79.425 -6.072 65.732 1.00 55.94 207 ASP A C 1
ATOM 1540 O O . ASP A 1 207 ? -80.606 -5.917 66.068 1.00 55.94 207 ASP A O 1
ATOM 1544 N N . SER A 1 208 ? -79.094 -6.929 64.753 1.00 56.25 208 SER A N 1
ATOM 1545 C CA . SER A 1 208 ? -80.072 -7.765 64.027 1.00 56.25 208 SER A CA 1
ATOM 1546 C C . SER A 1 208 ? -80.688 -8.874 64.906 1.00 56.25 208 SER A C 1
ATOM 1548 O O . SER A 1 208 ? -81.867 -9.217 64.761 1.00 56.25 208 SER A O 1
ATOM 1550 N N . LYS A 1 209 ? -79.924 -9.412 65.870 1.00 53.50 209 LYS A N 1
ATOM 1551 C CA . LYS A 1 209 ? -80.400 -10.398 66.859 1.00 53.50 209 LYS A CA 1
ATOM 1552 C C . LYS A 1 209 ? -81.195 -9.768 68.001 1.00 53.50 209 LYS A C 1
ATOM 1554 O O . LYS A 1 209 ? -82.169 -10.359 68.455 1.00 53.50 209 LYS A O 1
ATOM 1559 N N . ILE A 1 210 ? -80.848 -8.555 68.435 1.00 53.94 210 ILE A N 1
ATOM 1560 C CA . ILE A 1 210 ? -81.601 -7.836 69.479 1.00 53.94 210 ILE A CA 1
ATOM 1561 C C . ILE A 1 210 ? -83.001 -7.438 68.980 1.00 53.94 210 ILE A C 1
ATOM 1563 O O . ILE A 1 210 ? -83.955 -7.439 69.756 1.00 53.94 210 ILE A O 1
ATOM 1567 N N . THR A 1 211 ? -83.165 -7.180 67.679 1.00 51.38 211 THR A N 1
ATOM 1568 C CA . THR A 1 211 ? -84.472 -6.861 67.074 1.00 51.38 211 THR A CA 1
ATOM 1569 C C . THR A 1 211 ? -85.357 -8.080 66.782 1.00 51.38 211 THR A C 1
ATOM 1571 O O . THR A 1 211 ? -86.537 -7.899 66.490 1.00 51.38 211 THR A O 1
ATOM 1574 N N . THR A 1 212 ? -84.849 -9.313 66.901 1.00 51.59 212 THR A N 1
ATOM 1575 C CA . THR A 1 212 ? -85.619 -10.547 66.636 1.00 51.59 212 THR A CA 1
ATOM 1576 C C . THR A 1 212 ? -85.992 -11.361 67.883 1.00 51.59 212 THR A C 1
ATOM 1578 O O . THR A 1 212 ? -86.733 -12.334 67.750 1.00 51.59 212 THR A O 1
ATOM 1581 N N . THR A 1 213 ? -85.564 -10.977 69.097 1.00 49.59 213 THR A N 1
ATOM 1582 C CA . THR A 1 213 ? -85.880 -11.735 70.332 1.00 49.59 213 THR A CA 1
ATOM 1583 C C . THR A 1 213 ? -86.212 -10.885 71.570 1.00 49.59 213 THR A C 1
ATOM 1585 O O . THR A 1 213 ? -85.789 -11.216 72.679 1.00 49.59 213 THR A O 1
ATOM 1588 N N . ALA A 1 214 ? -86.996 -9.819 71.423 1.00 42.53 214 ALA A N 1
ATOM 1589 C CA . ALA A 1 214 ? -87.793 -9.277 72.531 1.00 42.53 214 ALA A CA 1
ATOM 1590 C C . ALA A 1 214 ? -89.292 -9.478 72.204 1.00 42.53 214 ALA A C 1
ATOM 1592 O O . ALA A 1 214 ? -89.634 -9.428 71.024 1.00 42.53 214 ALA A O 1
ATOM 1593 N N . PRO A 1 215 ? -90.127 -9.805 73.211 1.00 50.47 215 PRO A N 1
ATOM 1594 C CA . PRO A 1 215 ? -91.330 -10.647 73.104 1.00 50.47 215 PRO A CA 1
ATOM 1595 C C . PRO A 1 215 ? -92.508 -10.060 72.322 1.00 50.47 215 PRO A C 1
ATOM 1597 O O . PRO A 1 215 ? -92.633 -8.817 72.264 1.00 50.47 215 PRO A O 1
#

pLDDT: mean 85.22, std 9.15, range [42.53, 95.44]

Foldseek 3Di:
DDDPVVVVVVVVVVVVVLVVVLVVLVVVCVVCVVVVNLVRASPDRDDDDPSVVVSVVSNVVSVQVVLLVVQLVVLCCCCVPVVVQPDARDDDPDDDPSVVVSVVSRVVSNLSSLLVVLLVVCVVCVVVVNLVDARPRDDDDPSVVVSVVSNVVSVVVNVVVVVVVVVVVVVVVVVVVVVVVVVVVVVVVVVVVVVVVVVVVVVVVVVVVVVVDDD

Secondary structure (DSSP, 8-state):
--SHHHHHHHHHHHHHHHHHHHHHHHHHHHHHHHTT-------S----GGGHHHHHHHHHHHHHHHHHHHHHHHHHHHHHTS--TT-----SS--THHHHHHHHHHHHHHHHHHHHHHHHHHHHHHHTT--S--------THHHHHHHHHHHHHHHHHHHHHHHHHHHHHHHHHHHHHHHHHHHHHHHHHHHHHHHHHHHHHHHHHHHHHTTS--

Sequence (215 aa):
IGGTWKDLTDNVNVIAANLTLQVRTIAVATTAVARGDLTQQITGVSVSGEMLSPVNTINDMIAQLVIFAKEVKKVAFEVGTEGKLGVQAEVGNIQGIWQEITMSVNTMAGNLTAQVRGFAQISAAAMDGDFTRFIAVEASGEMDSLKTQINQMVFNLRDSIQENTAASEAAELANRSKSEFLANMSHKIRTPMSGIIGMMELTLDSDSKITTTAP